Protein AF-A0A2H3GTV6-F1 (afdb_monomer)

Structure (mmCIF, N/CA/C/O backbone):
data_AF-A0A2H3GTV6-F1
#
_entry.id   AF-A0A2H3GTV6-F1
#
loop_
_atom_site.group_PDB
_atom_site.id
_atom_site.type_symbol
_atom_site.label_atom_id
_atom_site.label_alt_id
_atom_site.label_comp_id
_atom_site.label_asym_id
_atom_site.label_entity_id
_atom_site.label_seq_id
_atom_site.pdbx_PDB_ins_code
_atom_site.Cartn_x
_atom_site.Cartn_y
_atom_site.Cartn_z
_atom_site.occupancy
_atom_site.B_iso_or_equiv
_atom_site.auth_seq_id
_atom_site.auth_comp_id
_atom_site.auth_asym_id
_atom_site.auth_atom_id
_atom_site.pdbx_PDB_model_num
ATOM 1 N N . MET A 1 1 ? 21.806 -10.262 -35.996 1.00 86.62 1 MET A N 1
ATOM 2 C CA . MET A 1 1 ? 20.395 -9.994 -36.363 1.00 86.62 1 MET A CA 1
ATOM 3 C C . MET A 1 1 ? 20.309 -9.605 -37.835 1.00 86.62 1 MET A C 1
ATOM 5 O O . MET A 1 1 ? 21.336 -9.190 -38.369 1.00 86.62 1 MET A O 1
ATOM 9 N N . PRO A 1 2 ? 19.145 -9.749 -38.495 1.00 90.38 2 PRO A N 1
ATOM 10 C CA . PRO A 1 2 ? 18.955 -9.300 -39.875 1.00 90.38 2 PRO A CA 1
ATOM 11 C C . PRO A 1 2 ? 19.225 -7.800 -40.021 1.00 90.38 2 PRO A C 1
ATOM 13 O O . PRO A 1 2 ? 18.883 -7.024 -39.126 1.00 90.38 2 PRO A O 1
ATOM 16 N N . THR A 1 3 ? 19.822 -7.390 -41.141 1.00 88.25 3 THR A N 1
ATOM 17 C CA . THR A 1 3 ? 20.133 -5.974 -41.405 1.00 88.25 3 THR A CA 1
ATOM 18 C C . THR A 1 3 ? 18.882 -5.099 -41.446 1.00 88.25 3 THR A C 1
ATOM 20 O O . THR A 1 3 ? 18.923 -3.973 -40.965 1.00 88.25 3 THR A O 1
ATOM 23 N N . GLU A 1 4 ? 17.753 -5.625 -41.926 1.00 88.81 4 GLU A N 1
ATOM 24 C CA . GLU A 1 4 ? 16.467 -4.913 -41.931 1.00 88.81 4 GLU A CA 1
ATOM 25 C C . GLU A 1 4 ? 16.053 -4.471 -40.523 1.00 88.81 4 GLU A C 1
ATOM 27 O O . GLU A 1 4 ? 15.761 -3.297 -40.306 1.00 88.81 4 GLU A O 1
ATOM 32 N N . LEU A 1 5 ? 16.143 -5.379 -39.543 1.00 88.94 5 LEU A N 1
ATOM 33 C CA . LEU A 1 5 ? 15.831 -5.076 -38.146 1.00 88.94 5 LEU A CA 1
ATOM 34 C C . LEU A 1 5 ? 16.798 -4.039 -37.560 1.00 88.94 5 LEU A C 1
ATOM 36 O O . LEU A 1 5 ? 16.381 -3.171 -36.800 1.00 88.94 5 LEU A O 1
ATOM 40 N N . PHE A 1 6 ? 18.086 -4.108 -37.908 1.00 89.81 6 PHE A N 1
ATOM 41 C CA . PHE A 1 6 ? 19.056 -3.096 -37.484 1.00 89.81 6 PHE A CA 1
ATOM 42 C C . PHE A 1 6 ? 18.705 -1.715 -38.051 1.00 89.81 6 PHE A C 1
ATOM 44 O O . PHE A 1 6 ? 18.672 -0.736 -37.309 1.00 89.81 6 PHE A O 1
ATOM 51 N N . GLN A 1 7 ? 18.367 -1.639 -39.338 1.00 89.44 7 GLN A N 1
ATOM 52 C CA . GLN A 1 7 ? 17.924 -0.394 -39.963 1.00 89.44 7 GLN A CA 1
ATOM 53 C C . GLN A 1 7 ? 16.624 0.122 -39.339 1.00 89.44 7 GLN A C 1
ATOM 55 O O . GLN A 1 7 ? 16.490 1.320 -39.135 1.00 89.44 7 GLN A O 1
ATOM 60 N N . ASP A 1 8 ? 15.676 -0.744 -38.978 1.00 89.00 8 ASP A N 1
ATOM 61 C CA . ASP A 1 8 ? 14.451 -0.314 -38.291 1.00 89.00 8 ASP A CA 1
ATOM 62 C C . ASP A 1 8 ? 14.754 0.319 -36.924 1.00 89.00 8 ASP A C 1
ATOM 64 O O . ASP A 1 8 ? 14.176 1.351 -36.559 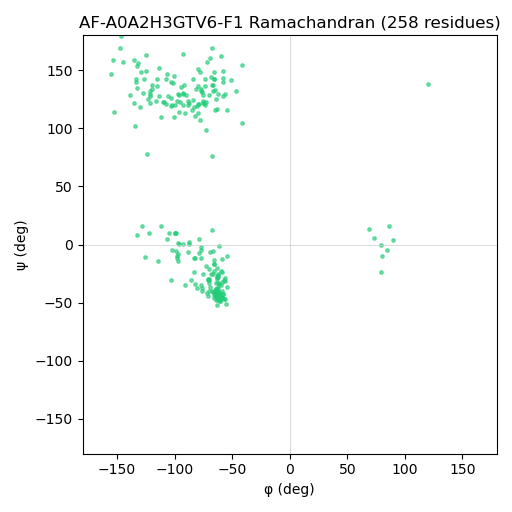1.00 89.00 8 ASP A O 1
ATOM 68 N N . LEU A 1 9 ? 15.695 -0.273 -36.183 1.00 89.12 9 LEU A N 1
ATOM 69 C CA . LEU A 1 9 ? 16.108 0.188 -34.858 1.00 89.12 9 LEU A CA 1
ATOM 70 C C . LEU A 1 9 ? 16.907 1.494 -34.894 1.00 89.12 9 LEU A C 1
ATOM 72 O O . LEU A 1 9 ? 16.795 2.272 -33.951 1.00 89.12 9 LEU A O 1
ATOM 76 N N . PHE A 1 10 ? 17.674 1.769 -35.948 1.00 90.38 10 PHE A N 1
ATOM 77 C CA . PHE A 1 10 ? 18.572 2.933 -35.994 1.00 90.38 10 PHE A CA 1
ATOM 78 C C . PHE A 1 10 ? 18.313 3.900 -37.155 1.00 90.38 10 PHE A C 1
ATOM 80 O O . PHE A 1 10 ? 19.108 4.803 -37.371 1.00 90.38 10 PHE A O 1
ATOM 87 N N . ALA A 1 11 ? 17.222 3.752 -37.905 1.00 90.06 11 ALA A N 1
ATOM 88 C CA . ALA A 1 11 ? 16.807 4.761 -38.878 1.00 90.06 11 ALA A CA 1
ATOM 89 C C . ALA A 1 11 ? 16.314 6.049 -38.200 1.00 90.06 11 ALA A C 1
ATOM 91 O O . ALA A 1 11 ? 15.916 6.048 -37.028 1.00 90.06 11 ALA A O 1
ATOM 92 N N . ASP A 1 12 ? 16.306 7.128 -38.978 1.00 88.50 12 ASP A N 1
ATOM 93 C CA . ASP A 1 12 ? 15.652 8.385 -38.640 1.00 88.50 12 ASP A CA 1
ATOM 94 C C . ASP A 1 12 ? 14.141 8.264 -38.916 1.00 88.50 12 ASP A C 1
ATOM 96 O O . ASP A 1 12 ? 13.726 7.717 -39.940 1.00 88.50 12 ASP A O 1
ATOM 100 N N . TYR A 1 13 ? 13.326 8.760 -37.985 1.00 87.56 13 TYR A N 1
ATOM 101 C CA . TYR A 1 13 ? 11.859 8.791 -38.064 1.00 87.56 13 TYR A CA 1
ATOM 102 C C . TYR A 1 13 ? 11.286 10.191 -37.791 1.00 87.56 13 TYR A C 1
ATOM 104 O O . TYR A 1 13 ? 10.094 10.331 -37.525 1.00 87.56 13 TYR A O 1
ATOM 112 N N . THR A 1 14 ? 12.106 11.244 -37.839 1.00 84.56 14 THR A N 1
ATOM 113 C CA . THR A 1 14 ? 11.677 12.638 -37.605 1.00 84.56 14 THR A CA 1
ATOM 114 C C . THR A 1 14 ? 10.560 13.096 -38.546 1.00 84.56 14 THR A C 1
ATOM 116 O O . THR A 1 14 ? 9.715 13.890 -38.145 1.00 84.56 14 THR A O 1
ATOM 119 N N . SER A 1 15 ? 10.507 12.560 -39.767 1.00 81.88 15 SER A N 1
ATOM 120 C CA . SER A 1 15 ? 9.454 12.824 -40.756 1.00 81.88 15 SER A CA 1
ATOM 121 C C . SER A 1 15 ? 8.229 11.904 -40.636 1.00 81.88 15 SER A C 1
ATOM 123 O O . SER A 1 15 ? 7.330 11.979 -41.469 1.00 81.88 15 SER A O 1
ATOM 125 N N . GLY A 1 16 ? 8.189 11.004 -39.647 1.00 79.81 16 GLY A N 1
ATOM 126 C CA . GLY A 1 16 ? 7.143 9.983 -39.497 1.00 79.81 16 GLY A CA 1
ATOM 127 C C . GLY A 1 16 ? 7.322 8.747 -40.389 1.00 79.81 16 GLY A C 1
ATOM 128 O O . GLY A 1 16 ? 6.659 7.734 -40.169 1.00 79.81 16 GLY A O 1
ATOM 129 N N . HIS A 1 17 ? 8.253 8.781 -41.345 1.00 84.56 17 HIS A N 1
ATOM 130 C CA . HIS A 1 17 ? 8.613 7.647 -42.198 1.00 84.56 17 HIS A CA 1
ATOM 131 C C . HIS A 1 17 ? 10.043 7.183 -41.921 1.00 84.56 17 HIS A C 1
ATOM 133 O O . HIS A 1 17 ? 10.896 7.977 -41.531 1.00 84.56 17 HIS A O 1
ATOM 139 N N . LYS A 1 18 ? 10.310 5.890 -42.148 1.00 87.25 18 LYS A N 1
ATOM 140 C CA . LYS A 1 18 ? 11.654 5.315 -42.030 1.00 87.25 18 LYS A CA 1
ATOM 141 C C . LYS A 1 18 ? 12.577 5.957 -43.070 1.00 87.25 18 LYS A C 1
ATOM 143 O O . LYS A 1 18 ? 12.377 5.757 -44.267 1.00 87.25 18 LYS A O 1
ATOM 148 N N . ASN A 1 19 ? 13.608 6.662 -42.616 1.00 87.56 19 ASN A N 1
ATOM 149 C CA . ASN A 1 19 ? 14.667 7.204 -43.462 1.00 87.56 19 ASN A CA 1
ATOM 150 C C . ASN A 1 19 ? 16.034 6.664 -43.016 1.00 87.56 19 ASN A C 1
ATOM 152 O O . ASN A 1 19 ? 16.439 6.834 -41.866 1.00 87.56 19 ASN A O 1
ATOM 156 N N . TRP A 1 20 ? 16.749 5.994 -43.921 1.00 87.25 20 TRP A N 1
ATOM 157 C CA . TRP A 1 20 ? 18.056 5.400 -43.642 1.00 87.25 20 TRP A CA 1
ATOM 158 C C . TRP A 1 20 ? 19.159 6.129 -44.411 1.00 87.25 20 TRP A C 1
ATOM 160 O O . TRP A 1 20 ? 19.277 5.982 -45.625 1.00 87.25 20 TRP A O 1
ATOM 170 N N . SER A 1 21 ? 19.998 6.879 -43.695 1.00 80.56 21 SER A N 1
ATOM 171 C CA . SER A 1 21 ? 21.109 7.663 -44.255 1.00 80.56 21 SER A CA 1
ATOM 172 C C . SER A 1 21 ? 22.425 6.887 -44.401 1.00 80.56 21 SER A C 1
ATOM 174 O O . SER A 1 21 ? 23.425 7.462 -44.820 1.00 80.56 21 SER A O 1
ATOM 176 N N . GLY A 1 22 ? 22.467 5.602 -44.026 1.00 82.38 22 GLY A N 1
ATOM 177 C CA . GLY A 1 22 ? 23.711 4.816 -43.956 1.00 82.38 22 GLY A CA 1
ATOM 178 C C . GLY A 1 22 ? 24.490 4.975 -42.643 1.00 82.38 22 GLY A C 1
ATOM 179 O O . GLY A 1 22 ? 25.465 4.253 -42.415 1.00 82.38 22 GLY A O 1
ATOM 180 N N . THR A 1 23 ? 24.034 5.860 -41.758 1.00 85.94 23 THR A N 1
ATOM 181 C CA . THR A 1 23 ? 24.572 6.074 -40.412 1.00 85.94 23 THR A CA 1
ATOM 182 C C . THR A 1 23 ? 23.490 5.792 -39.362 1.00 85.94 23 THR A C 1
ATOM 184 O O . THR A 1 23 ? 22.357 6.247 -39.530 1.00 85.94 23 THR A O 1
ATOM 187 N N . PRO A 1 24 ? 23.794 5.039 -38.288 1.00 89.50 24 PRO A N 1
ATOM 188 C CA . PRO A 1 24 ? 22.845 4.792 -37.202 1.00 89.50 24 PRO A CA 1
ATOM 189 C C . PRO A 1 24 ? 22.465 6.080 -36.451 1.00 89.50 24 PRO A C 1
ATOM 191 O O . PRO A 1 24 ? 23.329 6.774 -35.919 1.00 89.50 24 PRO A O 1
ATOM 194 N N . ASP A 1 25 ? 21.170 6.376 -36.350 1.00 89.31 25 ASP A N 1
ATOM 195 C CA . ASP A 1 25 ? 20.636 7.475 -35.543 1.00 89.31 25 ASP A CA 1
ATOM 196 C C . ASP A 1 25 ? 20.356 7.021 -34.101 1.00 89.31 25 ASP A C 1
ATOM 198 O O . ASP A 1 25 ? 19.540 6.129 -33.842 1.00 89.31 25 ASP A O 1
ATOM 202 N N . LEU A 1 26 ? 21.025 7.672 -33.146 1.00 89.75 26 LEU A N 1
ATOM 203 C CA . LEU A 1 26 ? 20.922 7.384 -31.714 1.00 89.75 26 LEU A CA 1
ATOM 204 C C . LEU A 1 26 ? 19.986 8.332 -30.953 1.00 89.75 26 LEU A C 1
ATOM 206 O O . LEU A 1 26 ? 19.720 8.097 -29.772 1.00 89.75 26 LEU A O 1
ATOM 210 N N . ARG A 1 27 ? 19.450 9.382 -31.592 1.00 88.69 27 ARG A N 1
ATOM 211 C CA . ARG A 1 27 ? 18.666 10.434 -30.912 1.00 88.69 27 ARG A CA 1
ATOM 212 C C . ARG A 1 27 ? 17.463 9.893 -30.138 1.00 88.69 27 ARG A C 1
ATOM 214 O O . ARG A 1 27 ? 17.121 10.438 -29.098 1.00 88.69 27 ARG A O 1
ATOM 221 N N . ARG A 1 28 ? 16.851 8.799 -30.601 1.00 87.44 28 ARG A N 1
ATOM 222 C CA . ARG A 1 28 ? 15.697 8.155 -29.941 1.00 87.44 28 ARG A CA 1
ATOM 223 C C . ARG A 1 28 ? 16.043 7.461 -28.620 1.00 87.44 28 ARG A C 1
ATOM 225 O O . ARG A 1 28 ? 15.156 7.251 -27.801 1.00 87.44 28 ARG A O 1
ATOM 232 N N . TYR A 1 29 ? 17.312 7.120 -28.408 1.00 89.56 29 TYR A N 1
ATOM 233 C CA . TYR A 1 29 ? 17.779 6.385 -27.232 1.00 89.56 29 TYR A CA 1
ATOM 234 C C . TYR A 1 29 ? 18.365 7.293 -26.141 1.00 89.56 29 TYR A C 1
ATOM 236 O O . TYR A 1 29 ? 18.599 6.828 -25.027 1.00 89.56 29 TYR A O 1
ATOM 244 N N . SER A 1 30 ? 18.576 8.583 -26.427 1.00 86.50 30 SER A N 1
ATOM 245 C CA . SER A 1 30 ? 19.263 9.527 -25.529 1.00 86.50 30 SER A CA 1
ATOM 246 C C . SER A 1 30 ? 18.592 9.679 -24.161 1.00 86.50 30 SER A C 1
ATOM 248 O O . SER A 1 30 ? 19.278 9.857 -23.159 1.00 86.50 30 SER A O 1
ATOM 250 N N . TYR A 1 31 ? 17.265 9.554 -24.102 1.00 85.94 31 TYR A N 1
ATOM 251 C CA . TYR A 1 31 ? 16.477 9.686 -22.871 1.00 85.94 31 TYR A CA 1
ATOM 252 C C . TYR A 1 31 ? 16.078 8.345 -22.246 1.00 85.94 31 TYR A C 1
ATOM 254 O O . TYR A 1 31 ? 15.253 8.297 -21.335 1.00 85.94 31 TYR A O 1
ATOM 262 N N . MET A 1 32 ? 16.634 7.238 -22.738 1.00 89.50 32 MET A N 1
ATOM 263 C CA . MET A 1 32 ? 16.230 5.895 -22.320 1.00 89.50 32 MET A CA 1
ATOM 264 C C . MET A 1 32 ? 17.115 5.292 -21.240 1.00 89.50 32 MET A C 1
ATOM 266 O O . MET A 1 32 ? 16.721 4.310 -20.620 1.00 89.50 32 MET A O 1
ATOM 270 N N . ALA A 1 33 ? 18.281 5.879 -20.994 1.00 89.00 33 ALA A N 1
ATOM 271 C CA . ALA A 1 33 ? 19.145 5.524 -19.885 1.00 89.00 33 ALA A CA 1
ATOM 272 C C . ALA A 1 33 ? 19.372 6.764 -19.020 1.00 89.00 33 ALA A C 1
ATOM 274 O O . ALA A 1 33 ? 19.748 7.818 -19.527 1.00 89.00 33 ALA A O 1
ATOM 275 N N . HIS A 1 34 ? 19.137 6.653 -17.718 1.00 89.62 34 HIS A N 1
ATOM 276 C CA . HIS A 1 34 ? 19.447 7.717 -16.769 1.00 89.62 34 HIS A CA 1
ATOM 277 C C . HIS A 1 34 ? 19.914 7.133 -15.440 1.00 89.62 34 HIS A C 1
ATOM 279 O O . HIS A 1 34 ? 19.601 5.994 -15.093 1.00 89.62 34 HIS A O 1
ATOM 285 N N . VAL A 1 35 ? 20.663 7.928 -14.682 1.00 88.38 35 VAL A N 1
ATOM 286 C CA . VAL A 1 35 ? 21.038 7.588 -13.311 1.00 88.38 35 VAL A CA 1
ATOM 287 C C . VAL A 1 35 ? 20.043 8.251 -12.377 1.00 88.38 35 VAL A C 1
ATOM 289 O O . VAL A 1 35 ? 19.853 9.466 -12.411 1.00 88.38 35 VAL A O 1
ATOM 292 N N . ARG A 1 36 ? 19.386 7.443 -11.551 1.00 82.88 36 ARG A N 1
ATOM 293 C CA . ARG A 1 36 ? 18.508 7.922 -10.494 1.00 82.88 36 ARG A CA 1
ATOM 294 C C . ARG A 1 36 ? 19.255 7.889 -9.177 1.00 82.88 36 ARG A C 1
ATOM 296 O O . ARG A 1 36 ? 19.645 6.827 -8.694 1.00 82.88 36 ARG A O 1
ATOM 303 N N . GLU A 1 37 ? 19.388 9.055 -8.573 1.00 80.69 37 GLU A N 1
ATOM 304 C CA . GLU A 1 37 ? 19.921 9.175 -7.226 1.00 80.69 37 GLU A CA 1
ATOM 305 C C . GLU A 1 37 ? 18.785 9.023 -6.222 1.00 80.69 37 GLU A C 1
ATOM 307 O O . GLU A 1 37 ? 17.786 9.747 -6.263 1.00 80.69 37 GLU A O 1
ATOM 312 N N . VAL A 1 38 ? 18.916 8.043 -5.333 1.00 72.81 38 VAL A N 1
ATOM 313 C CA . VAL A 1 38 ? 17.945 7.805 -4.271 1.00 72.81 38 VAL A CA 1
ATOM 314 C C . VAL A 1 38 ? 18.642 8.025 -2.938 1.00 72.81 38 VAL A C 1
ATOM 316 O O . VAL A 1 38 ? 19.647 7.388 -2.620 1.00 72.81 38 VAL A O 1
ATOM 319 N N . HIS A 1 39 ? 18.078 8.929 -2.142 1.00 62.19 39 HIS A N 1
ATOM 320 C CA . HIS A 1 39 ? 18.491 9.133 -0.762 1.00 62.19 39 HIS A CA 1
ATOM 321 C C . HIS A 1 39 ? 17.996 7.936 0.059 1.00 62.19 39 HIS A C 1
ATOM 323 O O . HIS A 1 39 ? 16.824 7.849 0.418 1.00 62.19 39 HIS A O 1
ATOM 329 N N . GLY A 1 40 ? 18.888 6.973 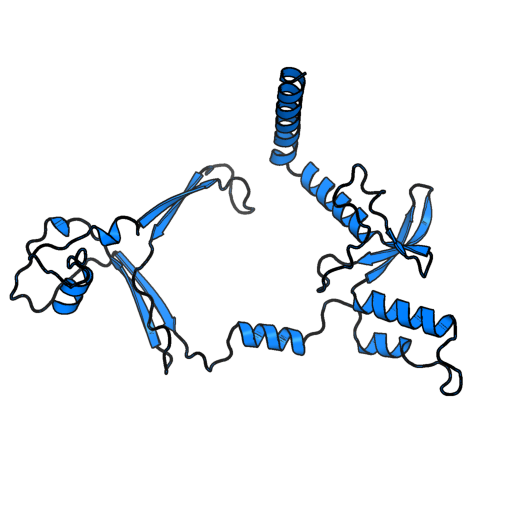0.301 1.00 54.28 40 GLY A N 1
ATOM 330 C CA . GLY A 1 40 ? 18.580 5.699 0.958 1.00 54.28 40 GLY A CA 1
ATOM 331 C C . GLY A 1 40 ? 18.465 5.772 2.482 1.00 54.28 40 GLY A C 1
ATOM 332 O O . GLY A 1 40 ? 18.280 4.742 3.115 1.00 54.28 40 GLY A O 1
ATOM 333 N N . GLY A 1 41 ? 18.556 6.961 3.088 1.00 52.75 41 GLY A N 1
ATOM 334 C CA . GLY A 1 41 ? 18.687 7.141 4.541 1.00 52.75 41 GLY A CA 1
ATOM 335 C C . GLY A 1 41 ? 17.540 6.616 5.421 1.00 52.75 41 GLY A C 1
ATOM 336 O O . GLY A 1 41 ? 17.636 6.737 6.637 1.00 52.75 41 GLY A O 1
ATOM 337 N N . PHE A 1 42 ? 16.477 6.042 4.846 1.00 51.47 42 PHE A N 1
ATOM 338 C CA . PHE A 1 42 ? 15.263 5.637 5.567 1.00 51.47 42 PHE A CA 1
ATOM 339 C C . PHE A 1 42 ? 14.762 4.217 5.246 1.00 51.47 42 PHE A C 1
ATOM 341 O O . PHE A 1 42 ? 13.672 3.851 5.677 1.00 51.47 42 PHE A O 1
ATOM 348 N N . MET A 1 43 ? 15.520 3.400 4.502 1.00 52.09 43 MET A N 1
ATOM 349 C CA . MET A 1 43 ? 15.148 1.995 4.271 1.00 52.09 43 MET A CA 1
ATOM 350 C C . MET A 1 43 ? 15.791 1.086 5.325 1.00 52.09 43 MET A C 1
ATOM 352 O O . MET A 1 43 ? 16.970 1.235 5.649 1.00 52.09 43 MET A O 1
ATOM 356 N N . ALA A 1 44 ? 15.019 0.122 5.838 1.00 51.19 44 ALA A N 1
ATOM 357 C CA . ALA A 1 44 ? 15.393 -0.758 6.954 1.00 51.19 44 ALA A CA 1
ATOM 358 C C . ALA A 1 44 ? 16.666 -1.606 6.723 1.00 51.19 44 ALA A C 1
ATOM 360 O O . ALA A 1 44 ? 17.191 -2.186 7.668 1.00 51.19 44 ALA A O 1
ATOM 361 N N . SER A 1 45 ? 17.172 -1.678 5.487 1.00 51.41 45 SER A N 1
ATOM 362 C CA . SER A 1 45 ? 18.353 -2.458 5.096 1.00 51.41 45 SER A CA 1
ATOM 363 C C . SER A 1 45 ? 19.611 -1.623 4.816 1.00 51.41 45 SER A C 1
ATOM 365 O O . SER A 1 45 ? 20.607 -2.174 4.351 1.00 51.41 45 SER A O 1
ATOM 367 N N . THR A 1 46 ? 19.584 -0.306 5.025 1.00 50.59 46 THR A N 1
ATOM 368 C CA . THR A 1 46 ? 20.685 0.589 4.623 1.00 50.59 46 THR A CA 1
ATOM 369 C C . THR A 1 46 ? 21.565 0.945 5.818 1.00 50.59 46 THR A C 1
ATOM 371 O O . THR A 1 46 ? 21.152 1.685 6.708 1.00 50.59 46 THR A O 1
ATOM 374 N N . THR A 1 47 ? 22.794 0.427 5.843 1.00 52.38 47 THR A N 1
ATOM 375 C CA . THR A 1 47 ? 23.848 0.886 6.756 1.00 52.38 47 THR A CA 1
ATOM 376 C C . THR A 1 47 ? 24.237 2.332 6.426 1.00 52.38 47 THR A C 1
ATOM 378 O O . THR A 1 47 ? 24.279 2.728 5.261 1.00 52.38 47 THR A O 1
ATOM 381 N N . GLN A 1 48 ? 24.524 3.130 7.461 1.00 53.59 48 GLN A N 1
ATOM 382 C CA . GLN A 1 48 ? 24.790 4.581 7.402 1.00 53.59 48 GLN A CA 1
ATOM 383 C C . GLN A 1 48 ? 25.909 5.026 6.434 1.00 53.59 48 GLN A C 1
ATOM 385 O O . GLN A 1 48 ? 26.040 6.220 6.179 1.00 53.59 48 GLN A O 1
ATOM 390 N N . GLU A 1 49 ? 26.699 4.108 5.874 1.00 53.59 49 GLU A N 1
ATOM 391 C CA . GLU A 1 49 ? 27.887 4.422 5.069 1.00 53.59 49 GLU A CA 1
ATOM 392 C C . GLU A 1 49 ? 27.612 4.740 3.588 1.00 53.59 49 GLU A C 1
ATOM 394 O O . GLU A 1 49 ? 28.493 5.263 2.910 1.00 53.59 49 GLU A O 1
ATOM 399 N N . LYS A 1 50 ? 26.405 4.495 3.055 1.00 50.41 50 LYS A N 1
ATOM 400 C CA . LYS A 1 50 ? 26.047 4.870 1.669 1.00 50.41 50 LYS A CA 1
ATOM 401 C C . LYS A 1 50 ? 24.803 5.751 1.634 1.00 50.41 50 LYS A C 1
ATOM 403 O O . LYS A 1 50 ? 23.708 5.302 1.310 1.00 50.41 50 LYS A O 1
ATOM 408 N N . ALA A 1 51 ? 24.989 7.029 1.960 1.00 53.44 51 ALA A N 1
ATOM 409 C CA . ALA A 1 51 ? 23.914 8.025 2.003 1.00 53.44 51 ALA A CA 1
ATOM 410 C C . ALA A 1 51 ? 23.241 8.291 0.637 1.00 53.44 51 ALA A C 1
ATOM 412 O O . ALA A 1 51 ? 22.099 8.750 0.595 1.00 53.44 51 ALA A O 1
ATOM 413 N N . GLN A 1 52 ? 23.906 7.962 -0.474 1.00 59.03 52 GLN A N 1
ATOM 414 C CA . GLN A 1 52 ? 23.399 8.190 -1.826 1.00 59.03 52 GLN A CA 1
ATOM 415 C C . GLN A 1 52 ? 23.622 6.930 -2.659 1.00 59.03 52 GLN A C 1
ATOM 417 O O . GLN A 1 52 ? 24.739 6.624 -3.073 1.00 59.03 52 GLN A O 1
ATOM 422 N N . ILE A 1 53 ? 22.556 6.153 -2.855 1.00 69.12 53 ILE A N 1
ATOM 423 C CA . ILE A 1 53 ? 22.600 4.985 -3.732 1.00 69.12 53 ILE A CA 1
ATOM 424 C C . ILE A 1 53 ? 22.156 5.456 -5.113 1.00 69.12 53 ILE A C 1
ATOM 426 O O . ILE A 1 53 ? 21.047 5.969 -5.285 1.00 69.12 53 ILE A O 1
ATOM 430 N N . GLN A 1 54 ? 23.044 5.305 -6.089 1.00 80.06 54 GLN A N 1
ATOM 431 C CA . GLN A 1 54 ? 22.759 5.585 -7.488 1.00 80.06 54 GLN A CA 1
ATOM 432 C C . GLN A 1 54 ? 22.282 4.303 -8.172 1.00 80.06 54 GLN A C 1
ATOM 434 O O . GLN A 1 54 ? 22.928 3.259 -8.074 1.00 80.06 54 GLN A O 1
ATOM 439 N N . TYR A 1 55 ? 21.157 4.388 -8.874 1.00 83.06 55 TYR A N 1
ATOM 440 C CA . TYR A 1 55 ? 20.615 3.302 -9.682 1.00 83.06 55 TYR A CA 1
ATOM 441 C C . TYR A 1 55 ? 20.663 3.694 -11.155 1.00 83.06 55 TYR A C 1
ATOM 443 O O . TYR A 1 55 ? 20.146 4.743 -11.536 1.00 83.06 55 TYR A O 1
ATOM 451 N N . GLY A 1 56 ? 21.245 2.841 -11.996 1.00 85.88 56 GLY A N 1
ATOM 452 C CA . GLY A 1 56 ? 21.086 2.953 -13.443 1.00 85.88 56 GLY A CA 1
ATOM 453 C C . GLY A 1 56 ? 19.697 2.465 -13.845 1.00 85.88 56 GLY A C 1
ATOM 454 O O . GLY A 1 56 ? 19.338 1.323 -13.563 1.00 85.88 56 GLY A O 1
ATOM 455 N N . VAL A 1 57 ? 18.913 3.320 -14.491 1.00 88.62 57 VAL A N 1
ATOM 456 C CA . VAL A 1 57 ? 17.594 2.981 -15.029 1.00 88.62 57 VAL A CA 1
ATOM 457 C C . VAL A 1 57 ? 17.690 2.979 -16.544 1.00 88.62 57 VAL A C 1
ATOM 459 O O . VAL A 1 57 ? 18.058 3.987 -17.144 1.00 88.62 57 VAL A O 1
ATOM 462 N N . VAL A 1 58 ? 17.341 1.848 -17.156 1.00 89.62 58 VAL A N 1
ATOM 463 C CA . VAL A 1 58 ? 17.279 1.689 -18.611 1.00 89.62 58 VAL A CA 1
ATOM 464 C C . VAL A 1 58 ? 15.863 1.290 -18.998 1.00 89.62 58 VAL A C 1
ATOM 466 O O . VAL A 1 58 ? 15.292 0.356 -18.436 1.00 89.62 58 VAL A O 1
ATOM 469 N N . VAL A 1 59 ? 15.297 2.003 -19.961 1.00 89.81 59 VAL A N 1
ATOM 470 C CA . VAL A 1 59 ? 13.970 1.765 -20.525 1.00 89.81 59 VAL A CA 1
ATOM 471 C C . VAL A 1 59 ? 14.145 1.188 -21.926 1.00 89.81 59 VAL A C 1
ATOM 473 O O . VAL A 1 59 ? 15.048 1.579 -22.658 1.00 89.81 59 VAL A O 1
ATOM 476 N N . SER A 1 60 ? 13.283 0.249 -22.311 1.00 86.38 60 SER A N 1
ATOM 477 C CA . SER A 1 60 ? 13.234 -0.311 -23.666 1.00 86.38 60 SER A CA 1
ATOM 478 C C . SER A 1 60 ? 12.058 0.290 -24.439 1.00 86.38 60 SER A C 1
ATOM 480 O O . SER A 1 60 ? 10.971 0.419 -23.882 1.00 86.38 60 SER A O 1
ATOM 482 N N . LEU A 1 61 ? 12.242 0.608 -25.729 1.00 81.12 61 LEU A N 1
ATOM 483 C CA . LEU A 1 61 ? 11.139 1.000 -26.632 1.00 81.12 61 LEU A CA 1
ATOM 484 C C . LEU A 1 61 ? 10.269 -0.193 -27.013 1.00 81.12 61 LEU A C 1
ATOM 486 O O . LEU A 1 61 ? 9.169 -0.034 -27.532 1.00 81.12 61 LEU A O 1
ATOM 490 N N . ARG A 1 62 ? 10.802 -1.399 -26.820 1.00 79.12 62 ARG A N 1
ATOM 491 C CA . ARG A 1 62 ? 10.141 -2.641 -27.174 1.00 79.12 62 ARG A CA 1
ATOM 492 C C . ARG A 1 62 ? 9.724 -3.365 -25.916 1.00 79.12 62 ARG A C 1
ATOM 494 O O . ARG A 1 62 ? 10.556 -3.711 -25.076 1.00 79.12 62 ARG A O 1
ATOM 501 N N . THR A 1 63 ? 8.436 -3.631 -25.839 1.00 75.88 63 THR A N 1
ATOM 502 C CA . THR A 1 63 ? 7.883 -4.659 -24.971 1.00 75.88 63 THR A CA 1
ATOM 503 C C . THR A 1 63 ? 7.774 -5.956 -25.765 1.00 75.88 63 THR A C 1
ATOM 505 O O . THR A 1 63 ? 7.847 -5.956 -26.998 1.00 75.88 63 THR A O 1
ATOM 508 N N . ALA A 1 64 ? 7.602 -7.082 -25.076 1.00 75.00 64 ALA A N 1
ATOM 509 C CA . ALA A 1 64 ? 7.134 -8.277 -25.768 1.00 75.00 64 ALA A CA 1
ATOM 510 C C . ALA A 1 64 ? 5.764 -8.015 -26.419 1.00 75.00 64 ALA A C 1
ATOM 512 O O . ALA A 1 64 ? 5.084 -7.050 -26.041 1.00 75.00 64 ALA A O 1
ATOM 513 N N . PRO A 1 65 ? 5.354 -8.864 -27.379 1.00 78.50 65 PRO A N 1
ATOM 514 C CA . PRO A 1 65 ? 3.996 -8.850 -27.895 1.00 78.50 65 PRO A CA 1
ATOM 515 C C . PRO A 1 65 ? 2.985 -8.800 -26.739 1.00 78.50 65 PRO A C 1
ATOM 517 O O . PRO A 1 65 ? 3.140 -9.558 -25.778 1.00 78.50 65 PRO A O 1
ATOM 520 N N . PRO A 1 66 ? 1.983 -7.905 -26.798 1.00 70.19 66 PRO A N 1
ATOM 521 C CA . PRO A 1 66 ? 1.047 -7.698 -25.694 1.00 70.19 66 PRO A CA 1
ATOM 522 C C . PRO A 1 66 ? 0.168 -8.925 -25.426 1.00 70.19 66 PRO A C 1
ATOM 524 O O . PRO A 1 66 ? -0.336 -9.085 -24.319 1.00 70.19 66 PRO A O 1
ATOM 527 N N . VAL A 1 67 ? 0.001 -9.797 -26.423 1.00 76.50 67 VAL A N 1
ATOM 528 C CA . VAL A 1 67 ? -0.741 -11.053 -26.321 1.00 76.50 67 VAL A CA 1
ATOM 529 C C . VAL A 1 67 ? 0.106 -12.164 -26.933 1.00 76.50 67 VAL A C 1
ATOM 531 O O . VAL A 1 67 ? 0.691 -11.989 -28.004 1.00 76.50 67 VAL A O 1
ATOM 534 N N . VAL A 1 68 ? 0.184 -13.297 -26.236 1.00 82.12 68 VAL A N 1
ATOM 535 C CA . VAL A 1 68 ? 0.817 -14.527 -26.721 1.00 82.12 68 VAL A CA 1
ATOM 536 C C . VAL A 1 68 ? -0.167 -15.684 -26.579 1.00 82.12 68 VAL A C 1
ATOM 538 O O . VAL A 1 68 ? -0.724 -15.888 -25.504 1.00 82.12 68 VAL A O 1
ATOM 541 N N . ASP A 1 69 ? -0.357 -16.459 -27.646 1.00 84.31 69 ASP A N 1
ATOM 542 C CA . ASP A 1 69 ? -1.289 -17.603 -27.644 1.00 84.31 69 ASP A CA 1
ATOM 543 C C . ASP A 1 69 ? -0.721 -18.813 -26.890 1.00 84.31 69 ASP A C 1
ATOM 545 O O . ASP A 1 69 ? -1.441 -19.656 -26.364 1.00 84.31 69 ASP A O 1
ATOM 549 N N . ARG A 1 70 ? 0.610 -18.905 -26.822 1.00 85.81 70 ARG A N 1
ATOM 550 C CA . ARG A 1 70 ? 1.339 -19.972 -26.131 1.00 85.81 70 ARG A CA 1
ATOM 551 C C . ARG A 1 70 ? 2.441 -19.401 -25.261 1.00 85.81 70 ARG A C 1
ATOM 553 O O . ARG A 1 70 ? 3.001 -18.344 -25.557 1.00 85.81 70 ARG A O 1
ATOM 560 N N . GLU A 1 71 ? 2.786 -20.144 -24.212 1.00 86.06 71 GLU A N 1
ATOM 561 C CA . GLU A 1 71 ? 3.909 -19.802 -23.344 1.00 86.06 71 GLU A CA 1
ATOM 562 C C . GLU A 1 71 ? 5.174 -19.627 -24.186 1.00 86.06 71 GLU A C 1
ATOM 564 O O . GLU A 1 71 ? 5.643 -20.557 -24.844 1.00 86.06 71 GLU A O 1
ATOM 569 N N . THR A 1 72 ? 5.702 -18.407 -24.191 1.00 88.75 72 THR A N 1
ATOM 570 C CA . THR A 1 72 ? 6.814 -18.030 -25.059 1.00 88.75 72 THR A CA 1
ATOM 571 C C . THR A 1 72 ? 7.957 -17.514 -24.203 1.00 88.75 72 THR A C 1
ATOM 573 O O . THR A 1 72 ? 7.796 -16.596 -23.393 1.00 88.75 72 THR A O 1
ATOM 576 N N . ARG A 1 73 ? 9.135 -18.122 -24.372 1.00 89.75 73 ARG A N 1
ATOM 577 C CA . ARG A 1 73 ? 10.366 -17.643 -23.744 1.00 89.75 73 ARG A CA 1
ATOM 578 C C . ARG A 1 73 ? 10.810 -16.369 -24.454 1.00 89.75 73 ARG A C 1
ATOM 580 O O . ARG A 1 73 ? 11.069 -16.389 -25.652 1.00 89.75 73 ARG A O 1
ATOM 587 N N . MET A 1 74 ? 10.943 -15.300 -23.686 1.00 90.00 74 MET A N 1
ATOM 588 C CA . MET A 1 74 ? 11.430 -14.007 -24.139 1.00 90.00 74 MET A CA 1
ATOM 589 C C . MET A 1 74 ? 12.848 -13.782 -23.614 1.00 90.00 74 MET A C 1
ATOM 591 O O . MET A 1 74 ? 13.221 -14.247 -22.530 1.00 90.00 74 MET A O 1
ATOM 595 N N . ILE A 1 75 ? 13.652 -13.083 -24.410 1.00 91.75 75 ILE A N 1
ATOM 596 C CA . ILE A 1 75 ? 15.018 -12.710 -24.051 1.00 91.75 75 ILE A CA 1
ATOM 597 C C . ILE A 1 75 ? 15.170 -11.217 -24.320 1.00 91.75 75 ILE A C 1
ATOM 599 O O . ILE A 1 75 ? 15.019 -10.771 -25.456 1.00 91.75 75 ILE A O 1
ATOM 603 N N . SER A 1 76 ? 15.457 -10.454 -23.270 1.00 91.69 76 SER A N 1
ATOM 604 C CA . SER A 1 76 ? 15.729 -9.020 -23.365 1.00 91.69 76 SER A CA 1
ATOM 605 C C . SER A 1 76 ? 17.228 -8.792 -23.257 1.00 91.69 76 SER A C 1
ATOM 607 O O . SER A 1 76 ? 17.824 -9.120 -22.234 1.00 91.69 76 SER A O 1
ATOM 609 N N . HIS A 1 77 ? 17.831 -8.223 -24.297 1.00 91.62 77 HIS A N 1
ATOM 610 C CA . HIS A 1 77 ? 19.256 -7.904 -24.318 1.00 91.62 77 HIS A CA 1
ATOM 611 C C . HIS A 1 77 ? 19.494 -6.442 -23.931 1.00 91.62 77 HIS A C 1
ATOM 613 O O . HIS A 1 77 ? 18.903 -5.540 -24.524 1.00 91.62 77 HIS A O 1
ATOM 619 N N . LEU A 1 78 ? 20.393 -6.210 -22.974 1.00 92.12 78 LEU A N 1
ATOM 620 C CA . LEU A 1 78 ? 21.017 -4.909 -22.759 1.00 92.12 78 LEU A CA 1
ATOM 621 C C . LEU A 1 78 ? 22.149 -4.761 -23.767 1.00 92.12 78 LEU A C 1
ATOM 623 O O . LEU A 1 78 ? 23.091 -5.552 -23.755 1.00 92.12 78 LEU A O 1
ATOM 627 N N . VAL A 1 79 ? 22.066 -3.752 -24.623 1.00 91.25 79 VAL A N 1
ATOM 628 C CA . VAL A 1 79 ? 23.006 -3.559 -25.726 1.00 91.25 79 VAL A CA 1
ATOM 629 C C . VAL A 1 79 ? 23.795 -2.272 -25.526 1.00 91.25 79 VAL A C 1
ATOM 631 O O . VAL A 1 79 ? 23.216 -1.246 -25.175 1.00 91.25 79 VAL A O 1
ATOM 634 N N . SER A 1 80 ? 25.108 -2.325 -25.767 1.00 91.12 80 SER A N 1
ATOM 635 C CA . SER A 1 80 ? 25.931 -1.115 -25.810 1.00 91.12 80 SER A CA 1
ATOM 636 C C . SER A 1 80 ? 25.690 -0.351 -27.112 1.00 91.12 80 SER A C 1
ATOM 638 O O . SER A 1 80 ? 25.775 -0.928 -28.197 1.00 91.12 80 SER A O 1
ATOM 640 N N . LEU A 1 81 ? 25.403 0.946 -26.991 1.00 90.62 81 LEU A N 1
ATOM 641 C CA . LEU A 1 81 ? 25.266 1.879 -28.117 1.00 90.62 81 LEU A CA 1
ATOM 642 C C . LEU A 1 81 ? 26.557 2.667 -28.387 1.00 90.62 81 LEU A C 1
ATOM 644 O O . LEU A 1 81 ? 26.593 3.521 -29.271 1.00 90.62 81 LEU A O 1
ATOM 648 N N . GLU A 1 82 ? 27.609 2.408 -27.611 1.00 89.44 82 GLU A N 1
ATOM 649 C CA . GLU A 1 82 ? 28.874 3.123 -27.711 1.00 89.44 82 GLU A CA 1
ATOM 650 C C . GLU A 1 82 ? 29.526 2.921 -29.086 1.00 89.44 82 GLU A C 1
ATOM 652 O O . GLU A 1 82 ? 29.679 1.795 -29.562 1.00 89.44 82 GLU A O 1
ATOM 657 N N . GLY A 1 83 ? 29.910 4.029 -29.728 1.00 86.06 83 GLY A N 1
ATOM 658 C CA . GLY A 1 83 ? 30.609 4.026 -31.015 1.00 86.06 83 GLY A CA 1
ATOM 659 C C . GLY A 1 83 ? 29.743 3.661 -32.223 1.00 86.06 83 GLY A C 1
ATOM 660 O O . GLY A 1 83 ? 30.273 3.549 -33.329 1.00 86.06 83 GLY A O 1
ATOM 661 N N . LEU A 1 84 ? 28.429 3.485 -32.044 1.00 88.25 84 LEU A N 1
ATOM 662 C CA . LEU A 1 84 ? 27.520 3.152 -33.141 1.00 88.25 84 LEU A CA 1
ATOM 663 C C . LEU A 1 84 ? 27.309 4.332 -34.105 1.00 88.25 84 LEU A C 1
ATOM 665 O O . LEU A 1 84 ? 27.116 4.124 -35.298 1.00 88.25 84 LEU A O 1
ATOM 669 N N . ASP A 1 85 ? 27.411 5.559 -33.599 1.00 83.38 85 ASP A N 1
ATOM 670 C CA . ASP A 1 85 ? 27.382 6.815 -34.361 1.00 83.38 85 ASP A CA 1
ATOM 671 C C . ASP A 1 85 ? 28.555 6.946 -35.347 1.00 83.38 85 ASP A C 1
ATOM 673 O O . ASP A 1 85 ? 28.430 7.565 -36.402 1.00 83.38 85 ASP A O 1
ATOM 677 N N . LYS A 1 86 ? 29.693 6.328 -35.017 1.00 85.44 86 LYS A N 1
ATOM 678 C CA . LYS A 1 86 ? 30.917 6.326 -35.833 1.00 85.44 86 LYS A CA 1
ATOM 679 C C . LYS A 1 86 ? 30.950 5.190 -36.853 1.00 85.44 86 LYS A C 1
ATOM 681 O O . LYS A 1 86 ? 31.874 5.117 -37.663 1.00 85.44 86 LYS A O 1
ATOM 686 N N . LEU A 1 87 ? 29.979 4.281 -36.804 1.00 83.69 87 LEU A N 1
ATOM 687 C CA . LEU A 1 87 ? 29.961 3.098 -37.646 1.00 83.69 87 LEU A CA 1
ATOM 688 C C . LEU A 1 87 ? 29.462 3.447 -39.053 1.00 83.69 87 LEU A C 1
ATOM 690 O O . LEU A 1 87 ? 28.324 3.876 -39.237 1.00 83.69 87 LEU A O 1
ATOM 694 N N . GLN A 1 88 ? 30.295 3.199 -40.064 1.00 77.31 88 GLN A N 1
ATOM 695 C CA . GLN A 1 88 ? 29.861 3.246 -41.458 1.00 77.31 88 GLN A CA 1
ATOM 696 C C . GLN A 1 88 ? 29.256 1.901 -41.849 1.00 77.31 88 GLN A C 1
ATOM 698 O O . GLN A 1 88 ? 29.929 0.869 -41.836 1.00 77.31 88 GLN A O 1
ATOM 703 N N . THR A 1 89 ? 27.962 1.900 -42.159 1.00 77.38 89 THR A N 1
ATOM 704 C CA . THR A 1 89 ? 27.253 0.660 -42.483 1.00 77.38 89 THR A CA 1
ATOM 705 C C . THR A 1 89 ? 27.491 0.268 -43.939 1.00 77.38 89 THR A C 1
ATOM 707 O O . THR A 1 89 ? 27.405 1.089 -44.849 1.00 77.38 89 THR A O 1
ATOM 710 N N . ASN A 1 90 ? 27.791 -1.010 -44.176 1.00 78.81 90 ASN A N 1
ATOM 711 C CA . ASN A 1 90 ? 27.870 -1.555 -45.527 1.00 78.81 90 ASN A CA 1
ATOM 712 C C . ASN A 1 90 ? 26.457 -1.925 -46.001 1.00 78.81 90 ASN A C 1
ATOM 714 O O . ASN A 1 90 ? 25.825 -2.807 -45.418 1.00 78.81 90 ASN A O 1
ATOM 718 N N . ALA A 1 91 ? 25.984 -1.290 -47.075 1.00 71.19 91 ALA A N 1
ATOM 719 C CA . ALA A 1 91 ? 24.658 -1.532 -47.649 1.00 71.19 91 ALA A CA 1
ATOM 720 C C . ALA A 1 91 ? 24.428 -2.993 -48.091 1.00 71.19 91 ALA A C 1
ATOM 722 O O . ALA A 1 91 ? 23.289 -3.451 -48.110 1.00 71.19 91 ALA A O 1
ATOM 723 N N . ASN A 1 92 ? 25.497 -3.744 -48.382 1.00 77.19 92 ASN A N 1
ATOM 724 C CA . ASN A 1 92 ? 25.428 -5.140 -48.828 1.00 77.19 92 ASN A CA 1
ATOM 725 C C . ASN A 1 92 ? 25.528 -6.164 -47.682 1.00 77.19 92 ASN A C 1
ATOM 727 O O . ASN A 1 92 ? 25.518 -7.374 -47.927 1.00 77.19 92 ASN A O 1
ATOM 731 N N . ALA A 1 93 ? 25.659 -5.721 -46.428 1.00 83.62 93 ALA A N 1
ATOM 732 C CA . ALA A 1 93 ? 25.739 -6.632 -45.292 1.00 83.62 93 ALA A CA 1
ATOM 733 C C . ALA A 1 93 ? 24.383 -7.309 -45.039 1.00 83.62 93 ALA A C 1
ATOM 735 O O . ALA A 1 93 ? 23.361 -6.643 -44.894 1.00 83.62 93 ALA A O 1
ATOM 736 N N . LYS A 1 94 ? 24.373 -8.644 -44.929 1.00 86.94 94 LYS A N 1
ATOM 737 C CA . LYS A 1 94 ? 23.157 -9.431 -44.625 1.00 86.94 94 LYS A CA 1
ATOM 738 C C . LYS A 1 94 ? 22.828 -9.501 -43.131 1.00 86.94 94 LYS A C 1
ATOM 740 O O . LYS A 1 94 ? 21.686 -9.768 -42.755 1.00 86.94 94 LYS A O 1
ATOM 745 N N . LEU A 1 95 ? 23.835 -9.312 -42.282 1.00 88.75 95 LEU A N 1
ATOM 746 C CA . LEU A 1 95 ? 23.725 -9.431 -40.835 1.00 88.75 95 LEU A CA 1
ATOM 747 C C . LEU A 1 95 ? 24.400 -8.240 -40.160 1.00 88.75 95 LEU A C 1
ATOM 749 O O . LEU A 1 95 ? 25.476 -7.815 -40.572 1.00 88.75 95 LEU A O 1
ATOM 753 N N . ALA A 1 96 ? 23.786 -7.775 -39.077 1.00 88.44 96 ALA A N 1
ATOM 754 C CA . ALA A 1 96 ? 24.361 -6.812 -38.150 1.00 88.44 96 ALA A CA 1
ATOM 755 C C . ALA A 1 96 ? 24.555 -7.459 -36.771 1.00 88.44 96 ALA A C 1
ATOM 757 O O . ALA A 1 96 ? 23.724 -8.259 -36.314 1.00 88.44 96 ALA A O 1
ATOM 758 N N . THR A 1 97 ? 25.645 -7.106 -36.097 1.00 88.88 97 THR A N 1
ATOM 759 C CA . THR A 1 97 ? 25.993 -7.580 -34.752 1.00 88.88 97 THR A CA 1
ATOM 760 C C . THR A 1 97 ? 26.087 -6.403 -33.797 1.00 88.88 97 THR A C 1
ATOM 762 O O . THR A 1 97 ? 26.663 -5.376 -34.138 1.00 88.88 97 THR A O 1
ATOM 765 N N . LEU A 1 98 ? 25.541 -6.572 -32.596 1.00 90.19 98 LEU A N 1
ATOM 766 C CA . LEU A 1 98 ? 25.655 -5.610 -31.507 1.00 90.19 98 LEU A CA 1
ATOM 767 C C . LEU A 1 98 ? 26.222 -6.300 -30.270 1.00 90.19 98 LEU A C 1
ATOM 769 O O . LEU A 1 98 ? 25.968 -7.486 -30.047 1.00 90.19 98 LEU A O 1
ATOM 773 N N . ASN A 1 99 ? 26.948 -5.541 -29.454 1.00 92.19 99 ASN A N 1
ATOM 774 C CA . ASN A 1 99 ? 27.502 -6.038 -28.202 1.00 92.19 99 ASN A CA 1
ATOM 775 C C . ASN A 1 99 ? 26.408 -6.086 -27.131 1.00 92.19 99 ASN A C 1
ATOM 777 O O . ASN A 1 99 ? 25.970 -5.055 -26.617 1.00 92.19 99 ASN A O 1
ATOM 781 N N . SER A 1 100 ? 25.970 -7.300 -26.800 1.00 93.94 100 SER A N 1
ATOM 782 C CA . SER A 1 100 ? 25.068 -7.556 -25.679 1.00 93.94 100 SER A CA 1
ATOM 783 C C . SER A 1 100 ? 25.870 -7.568 -24.379 1.00 93.94 100 SER A C 1
ATOM 785 O O . SER A 1 100 ? 26.667 -8.473 -24.156 1.00 93.94 100 SER A O 1
ATOM 787 N N . LEU A 1 101 ? 25.631 -6.594 -23.507 1.00 93.88 101 LEU A N 1
ATOM 788 C CA . LEU A 1 101 ? 26.245 -6.502 -22.181 1.00 93.88 101 LEU A CA 1
ATOM 789 C C . LEU A 1 101 ? 25.614 -7.491 -21.196 1.00 93.88 101 LEU A C 1
ATOM 791 O O . LEU A 1 101 ? 26.297 -8.071 -20.359 1.00 93.88 101 LEU A O 1
ATOM 795 N N . HIS A 1 102 ? 24.298 -7.685 -21.297 1.00 93.38 102 HIS A N 1
ATOM 796 C CA . HIS A 1 102 ? 23.557 -8.607 -20.441 1.00 93.38 102 HIS A CA 1
ATOM 797 C C . HIS A 1 102 ? 22.294 -9.118 -21.138 1.00 93.38 102 HIS A C 1
ATOM 799 O O . HIS A 1 102 ? 21.795 -8.476 -22.062 1.00 93.38 102 HIS A O 1
ATOM 805 N N . ALA A 1 103 ? 21.768 -10.260 -20.695 1.00 93.38 103 ALA A N 1
ATOM 806 C CA . ALA A 1 103 ? 20.526 -10.825 -21.206 1.00 93.38 103 ALA A CA 1
ATOM 807 C C . ALA A 1 103 ? 19.641 -11.319 -20.056 1.00 93.38 103 ALA A C 1
ATOM 809 O O . ALA A 1 103 ? 20.031 -12.200 -19.291 1.00 93.38 103 ALA A O 1
ATOM 810 N N . TRP A 1 104 ? 18.424 -10.784 -19.971 1.00 93.19 104 TRP A N 1
ATOM 811 C CA . TRP A 1 104 ? 17.393 -11.292 -19.070 1.00 93.19 104 TRP A CA 1
ATOM 812 C C . TRP A 1 104 ? 16.521 -12.301 -19.801 1.00 93.19 104 TRP A C 1
ATOM 814 O O . TRP A 1 104 ? 15.994 -12.020 -20.878 1.00 93.19 104 TRP A O 1
ATOM 824 N N . HIS A 1 105 ? 16.323 -13.460 -19.182 1.00 93.50 105 HIS A N 1
ATOM 825 C CA . HIS A 1 105 ? 15.428 -14.494 -19.682 1.00 93.50 105 HIS A CA 1
ATOM 826 C C . HIS A 1 105 ? 14.160 -14.519 -18.844 1.00 93.50 105 HIS A C 1
ATOM 828 O O . HIS A 1 105 ? 14.216 -14.628 -17.622 1.00 93.50 105 HIS A O 1
ATOM 834 N N . TRP A 1 106 ? 13.017 -14.456 -19.509 1.00 89.56 106 TRP A N 1
ATOM 835 C CA . TRP A 1 106 ? 11.719 -14.462 -18.854 1.00 89.56 106 TRP A CA 1
ATOM 836 C C . TRP A 1 106 ? 10.691 -15.158 -19.743 1.00 89.56 106 TRP A C 1
ATOM 838 O O . TRP A 1 106 ? 10.966 -15.511 -20.892 1.00 89.56 106 TRP A O 1
ATOM 848 N N . LYS A 1 107 ? 9.516 -15.444 -19.191 1.00 87.12 107 LYS A N 1
ATOM 849 C CA . LYS A 1 107 ? 8.449 -16.160 -19.890 1.00 87.12 107 LYS A CA 1
ATOM 850 C C . LYS A 1 107 ? 7.207 -15.288 -19.926 1.00 87.12 107 LYS A C 1
ATOM 852 O O . LYS A 1 107 ? 6.817 -14.741 -18.900 1.00 87.12 107 LYS A O 1
ATOM 857 N N . CYS A 1 108 ? 6.605 -15.173 -21.103 1.00 84.06 108 CYS A N 1
ATOM 858 C CA . CYS A 1 108 ? 5.289 -14.577 -21.265 1.00 84.06 108 CYS A CA 1
ATOM 859 C C . CYS A 1 108 ? 4.263 -15.712 -21.327 1.00 84.06 108 CYS A C 1
ATOM 861 O O . CYS A 1 108 ? 4.408 -16.638 -22.131 1.00 84.06 108 CYS A O 1
ATOM 863 N N . THR A 1 109 ? 3.276 -15.679 -20.438 1.00 81.88 109 THR A N 1
ATOM 864 C CA . THR A 1 109 ? 2.196 -16.667 -20.366 1.00 81.88 109 THR A CA 1
ATOM 865 C C . THR A 1 109 ? 0.931 -16.112 -21.018 1.00 81.88 109 THR A C 1
ATOM 867 O O . THR A 1 109 ? 0.674 -14.917 -20.867 1.00 81.88 109 THR A O 1
ATOM 870 N N . PRO A 1 110 ? 0.122 -16.951 -21.691 1.00 81.25 110 PRO A N 1
ATOM 871 C CA . PRO A 1 110 ? -1.161 -16.520 -22.236 1.00 81.25 110 PRO A CA 1
ATOM 872 C C . PRO A 1 110 ? -2.091 -15.958 -21.151 1.00 81.25 110 PRO A C 1
ATOM 874 O O . PRO A 1 110 ? -2.033 -16.430 -20.009 1.00 81.25 110 PRO A O 1
ATOM 877 N N . PRO A 1 111 ? -2.969 -14.999 -21.498 1.00 69.12 111 PRO A N 1
ATOM 878 C CA . PRO A 1 111 ? -3.887 -14.363 -20.552 1.00 69.12 111 PRO A CA 1
ATOM 879 C C . PRO A 1 111 ? -4.951 -15.316 -19.984 1.00 69.12 111 PRO A C 1
ATOM 881 O O . PRO A 1 111 ? -5.546 -15.006 -18.961 1.00 69.12 111 PRO A O 1
ATOM 884 N N . GLU A 1 112 ? -5.180 -16.473 -20.615 1.00 69.25 112 GLU A N 1
ATOM 885 C CA . GLU A 1 112 ? -6.188 -17.463 -20.196 1.00 69.25 112 GLU A CA 1
ATOM 886 C C . GLU A 1 112 ? -5.772 -18.320 -18.988 1.00 69.25 112 GLU A C 1
ATOM 888 O O . GLU A 1 112 ? -6.596 -19.034 -18.416 1.00 69.25 112 GLU A O 1
ATOM 893 N N . ARG A 1 113 ? -4.498 -18.287 -18.577 1.00 69.44 113 ARG A N 1
ATOM 894 C CA . ARG A 1 113 ? -4.082 -18.914 -17.312 1.00 69.44 113 ARG A CA 1
ATOM 895 C C . ARG A 1 113 ? -4.433 -18.002 -16.144 1.00 69.44 113 ARG A C 1
ATOM 897 O O . ARG A 1 113 ? -4.399 -16.789 -16.301 1.00 69.44 113 ARG A O 1
ATOM 904 N N . THR A 1 114 ? -4.690 -18.598 -14.973 1.00 67.19 114 THR A N 1
ATOM 905 C CA . THR A 1 114 ? -5.020 -17.895 -13.723 1.00 67.19 114 THR A CA 1
ATOM 906 C C . THR A 1 114 ? -4.145 -16.663 -13.554 1.00 67.19 114 THR A C 1
ATOM 908 O O . THR A 1 114 ? -2.952 -16.769 -13.246 1.00 67.19 114 THR A O 1
ATOM 911 N N . SER A 1 115 ? -4.728 -15.490 -13.787 1.00 75.06 115 SER A N 1
ATOM 912 C CA . SER A 1 115 ? -3.999 -14.250 -13.609 1.00 75.06 115 SER A CA 1
ATOM 913 C C . SER A 1 115 ? -3.796 -14.013 -12.115 1.00 75.06 115 SER A C 1
ATOM 915 O O . SER A 1 115 ? -4.541 -14.517 -11.269 1.00 75.06 115 SER A O 1
ATOM 917 N N . PHE A 1 116 ? -2.788 -13.218 -11.761 1.00 80.81 116 PHE A N 1
ATOM 918 C CA . PHE A 1 116 ? -2.628 -12.775 -10.375 1.00 80.81 116 PHE A CA 1
ATOM 919 C C . PHE A 1 116 ? -3.905 -12.091 -9.856 1.00 80.81 116 PHE A C 1
ATOM 921 O O . PHE A 1 116 ? -4.290 -12.289 -8.707 1.00 80.81 116 PHE A O 1
ATOM 928 N N . VAL A 1 117 ? -4.593 -11.339 -10.723 1.00 84.19 117 VAL A N 1
ATOM 929 C CA . VAL A 1 117 ? -5.860 -10.673 -10.400 1.00 84.19 117 VAL A CA 1
ATOM 930 C C . VAL A 1 117 ? -6.940 -11.701 -10.070 1.00 84.19 117 VAL A C 1
ATOM 932 O O . VAL A 1 117 ? -7.598 -11.568 -9.040 1.00 84.19 117 VAL A O 1
ATOM 935 N N . ASP A 1 118 ? -7.072 -12.756 -10.876 1.00 86.19 118 ASP A N 1
ATOM 936 C CA . ASP A 1 118 ? -8.046 -13.827 -10.636 1.00 86.19 118 ASP A CA 1
ATOM 937 C C . ASP A 1 118 ? -7.729 -14.598 -9.359 1.00 86.19 118 ASP A C 1
ATOM 939 O O . ASP A 1 118 ? -8.635 -14.899 -8.585 1.00 86.19 118 ASP A O 1
ATOM 943 N N . ALA A 1 119 ? -6.450 -14.875 -9.097 1.00 87.12 119 ALA A N 1
ATOM 944 C CA . ALA A 1 119 ? -6.019 -15.531 -7.867 1.00 87.12 119 ALA A CA 1
ATOM 945 C C . ALA A 1 119 ? -6.376 -14.692 -6.629 1.00 87.12 119 ALA A C 1
ATOM 947 O O . ALA A 1 119 ? -6.944 -15.212 -5.669 1.00 87.12 119 ALA A O 1
ATOM 948 N N . VAL A 1 120 ? -6.105 -13.385 -6.655 1.00 87.19 120 VAL A N 1
ATOM 949 C CA . VAL A 1 120 ? -6.428 -12.467 -5.549 1.00 87.19 120 VAL A CA 1
ATOM 950 C C . VAL A 1 120 ? -7.944 -12.308 -5.390 1.00 87.19 120 VAL A C 1
ATOM 952 O O . VAL A 1 120 ? -8.449 -12.325 -4.268 1.00 87.19 120 VAL A O 1
ATOM 955 N N . ALA A 1 121 ? -8.692 -12.217 -6.491 1.00 87.25 121 ALA A N 1
ATOM 956 C CA . ALA A 1 121 ? -10.152 -12.161 -6.463 1.00 87.25 121 ALA A CA 1
ATOM 957 C C . ALA A 1 121 ? -10.766 -13.464 -5.924 1.00 87.25 121 ALA A C 1
ATOM 959 O O . ALA A 1 121 ? -11.717 -13.421 -5.142 1.00 87.25 121 ALA A O 1
ATOM 960 N N . ALA A 1 122 ? -10.215 -14.622 -6.296 1.00 89.44 122 ALA A N 1
ATOM 961 C CA . ALA A 1 122 ? -10.624 -15.923 -5.776 1.00 89.44 122 ALA A CA 1
ATOM 962 C C . ALA A 1 122 ? -10.335 -16.045 -4.275 1.00 89.44 122 ALA A C 1
ATOM 964 O O . ALA A 1 122 ? -11.195 -16.517 -3.530 1.00 89.44 122 ALA A O 1
ATOM 965 N N . LEU A 1 123 ? -9.182 -15.551 -3.806 1.00 87.75 123 LEU A N 1
ATOM 966 C CA . LEU A 1 123 ? -8.878 -15.459 -2.375 1.00 87.75 123 LEU A CA 1
ATOM 967 C C . LEU A 1 123 ? -9.899 -14.581 -1.647 1.00 87.75 123 LEU A C 1
ATOM 969 O O . LEU A 1 123 ? -10.421 -15.005 -0.626 1.00 87.75 123 LEU A O 1
ATOM 973 N N . GLY A 1 124 ? -10.260 -13.418 -2.197 1.00 84.12 124 GLY A N 1
ATOM 974 C CA . GLY A 1 124 ? -11.290 -12.551 -1.612 1.00 84.12 124 GLY A CA 1
ATOM 975 C C . GLY A 1 124 ? -12.684 -13.189 -1.531 1.00 84.12 124 GLY A C 1
ATOM 976 O O . GLY A 1 124 ? -13.470 -12.820 -0.664 1.00 84.12 124 GLY A O 1
ATOM 977 N N . LYS A 1 125 ? -12.990 -14.157 -2.407 1.00 85.31 125 LYS A N 1
ATOM 978 C CA . LYS A 1 125 ? -14.250 -14.924 -2.389 1.00 85.31 125 LYS A CA 1
ATOM 979 C C . LYS A 1 125 ? -14.210 -16.140 -1.460 1.00 85.31 125 LYS A C 1
ATOM 981 O O . LYS A 1 125 ? -15.252 -16.537 -0.952 1.00 85.31 125 LYS A O 1
ATOM 986 N N . THR A 1 126 ? -13.038 -16.747 -1.278 1.00 86.69 126 THR A N 1
ATOM 987 C CA . THR A 1 126 ? -12.892 -18.054 -0.607 1.00 86.69 126 THR A CA 1
ATOM 988 C C . THR A 1 126 ? -12.380 -17.921 0.823 1.00 86.69 126 THR A C 1
ATOM 990 O O . THR A 1 126 ? -12.693 -18.745 1.677 1.00 86.69 126 THR A O 1
ATOM 993 N N . VAL A 1 127 ? -11.578 -16.892 1.096 1.00 85.56 127 VAL A N 1
ATOM 994 C CA . VAL A 1 127 ? -10.918 -16.684 2.383 1.00 85.56 127 VAL A CA 1
ATOM 995 C C . VAL A 1 127 ? -11.587 -15.530 3.105 1.00 85.56 127 VAL A C 1
ATOM 997 O O . VAL A 1 127 ? -11.614 -14.392 2.632 1.00 85.56 127 VAL A O 1
ATOM 1000 N N . GLN A 1 128 ? -12.103 -15.825 4.292 1.00 83.25 128 GLN A N 1
ATOM 1001 C CA . GLN A 1 128 ? -12.663 -14.804 5.153 1.00 83.25 128 GLN A CA 1
ATOM 1002 C C . GLN A 1 128 ? -11.554 -13.847 5.643 1.00 83.25 128 GLN A C 1
ATOM 1004 O O . GLN A 1 128 ? -10.483 -14.296 6.056 1.00 83.25 128 GLN A O 1
ATOM 1009 N N . PRO A 1 129 ? -11.808 -12.526 5.657 1.00 79.38 129 PRO A N 1
ATOM 1010 C CA . PRO A 1 129 ? -11.031 -11.549 6.412 1.00 79.38 129 PRO A CA 1
ATOM 1011 C C . PRO A 1 129 ? -10.627 -11.970 7.827 1.00 79.38 129 PRO A C 1
ATOM 1013 O O . PRO A 1 129 ? -11.361 -12.696 8.492 1.00 79.38 129 PRO A O 1
ATOM 1016 N N . LEU A 1 130 ? -9.535 -11.387 8.342 1.00 82.62 130 LEU A N 1
ATOM 1017 C CA . LEU A 1 130 ? -9.116 -11.508 9.746 1.00 82.62 130 LEU A CA 1
ATOM 1018 C C . LEU A 1 130 ? -10.108 -10.803 10.696 1.00 82.62 130 LEU A C 1
ATOM 1020 O O . LEU A 1 130 ? -9.858 -9.703 11.194 1.00 82.62 130 LEU A O 1
ATOM 1024 N N . ARG A 1 131 ? -11.249 -11.448 10.929 1.00 84.56 131 ARG A N 1
ATOM 1025 C CA . ARG A 1 131 ? -12.339 -11.061 11.834 1.00 84.56 131 ARG A CA 1
ATOM 1026 C C . ARG A 1 131 ? -12.981 -12.322 12.427 1.00 84.56 131 ARG A C 1
ATOM 1028 O O . ARG A 1 131 ? -12.574 -13.430 12.091 1.00 84.56 131 ARG A O 1
ATOM 1035 N N . VAL A 1 132 ? -13.985 -12.148 13.285 1.00 85.38 132 VAL A N 1
ATOM 1036 C CA . VAL A 1 132 ? -14.754 -13.264 13.863 1.00 85.38 132 VAL A CA 1
ATOM 1037 C C . VAL A 1 132 ? -15.367 -14.130 12.743 1.00 85.38 132 VAL A C 1
ATOM 1039 O O . VAL A 1 132 ? -15.975 -13.544 11.836 1.00 85.38 132 VAL A O 1
ATOM 1042 N N . PRO A 1 133 ? -15.195 -15.472 12.763 1.00 88.06 133 PRO A N 1
ATOM 1043 C CA . PRO A 1 133 ? -15.763 -16.401 11.784 1.00 88.06 133 PRO A CA 1
ATOM 1044 C C . PRO A 1 133 ? -17.265 -16.210 11.561 1.00 88.06 133 PRO A C 1
ATOM 1046 O O . PRO A 1 133 ? -18.014 -15.975 12.506 1.00 88.06 133 PRO A O 1
ATOM 1049 N N . ASP A 1 134 ? -17.727 -16.341 10.315 1.00 86.94 134 ASP A N 1
ATOM 1050 C CA . ASP A 1 134 ? -19.158 -16.179 10.001 1.00 86.94 134 ASP A CA 1
ATOM 1051 C C . ASP A 1 134 ? -20.049 -17.211 10.710 1.00 86.94 134 ASP A C 1
ATOM 1053 O O . ASP A 1 134 ? -21.195 -16.906 11.027 1.00 86.94 134 ASP A O 1
ATOM 1057 N N . GLN A 1 135 ? -19.515 -18.399 11.012 1.00 86.50 135 GLN A N 1
ATOM 1058 C CA . GLN A 1 135 ? -20.214 -19.431 11.785 1.00 86.50 135 GLN A CA 1
ATOM 1059 C C . GLN A 1 135 ? -20.542 -18.954 13.207 1.00 86.50 135 GLN A C 1
ATOM 1061 O O . GLN A 1 135 ? -21.671 -19.115 13.664 1.00 86.50 135 GLN A O 1
ATOM 1066 N N . ASP A 1 136 ? -19.596 -18.281 13.865 1.00 86.69 136 ASP A N 1
ATOM 1067 C CA . ASP A 1 136 ? -19.793 -17.744 15.214 1.00 86.69 136 ASP A CA 1
ATOM 1068 C C . ASP A 1 136 ? -20.777 -16.563 15.204 1.00 86.69 136 ASP A C 1
ATOM 1070 O O . ASP A 1 136 ? -21.554 -16.384 16.137 1.00 86.69 136 ASP A O 1
ATOM 1074 N N . LEU A 1 137 ? -20.796 -15.769 14.125 1.00 85.81 137 LEU A N 1
ATOM 1075 C CA . LEU A 1 137 ? -21.734 -14.648 13.969 1.00 85.81 137 LEU A CA 1
ATOM 1076 C C . LEU A 1 137 ? -23.183 -15.098 13.740 1.00 85.81 137 LEU A C 1
ATOM 1078 O O . LEU A 1 137 ? -24.115 -14.389 14.130 1.00 85.81 137 LEU A O 1
ATOM 1082 N N . GLN A 1 138 ? -23.391 -16.265 13.125 1.00 83.31 138 GLN A N 1
ATOM 1083 C CA . GLN A 1 138 ? -24.732 -16.820 12.911 1.00 83.31 138 GLN A CA 1
ATOM 1084 C C . GLN A 1 138 ? -25.432 -17.151 14.229 1.00 83.31 138 GLN A C 1
ATOM 1086 O O . GLN A 1 138 ? -26.641 -16.958 14.318 1.00 83.31 138 GLN A O 1
ATOM 1091 N N . ALA A 1 139 ? -24.687 -17.561 15.262 1.00 81.12 139 ALA A N 1
ATOM 1092 C CA . ALA A 1 139 ? -25.241 -17.824 16.590 1.00 81.12 139 ALA A CA 1
ATOM 1093 C C . ALA A 1 139 ? -25.908 -16.580 17.205 1.00 81.12 139 ALA A C 1
ATOM 1095 O O . ALA A 1 139 ? -26.943 -16.693 17.847 1.00 81.12 139 ALA A O 1
ATOM 1096 N N . PHE A 1 140 ? -25.365 -15.386 16.945 1.00 77.19 140 PHE A N 1
ATOM 1097 C CA . PHE A 1 140 ? -25.933 -14.112 17.411 1.00 77.19 140 PHE A CA 1
ATOM 1098 C C . PHE A 1 140 ? -27.064 -13.577 16.522 1.00 77.19 140 PHE A C 1
ATOM 1100 O O . PHE A 1 140 ? -27.729 -12.612 16.888 1.00 77.19 140 PHE A O 1
ATOM 1107 N N . SER A 1 141 ? -27.253 -14.161 15.337 1.00 71.62 141 SER A N 1
ATOM 1108 C CA . SER A 1 141 ? -28.259 -13.726 14.360 1.00 71.62 141 SER A CA 1
ATOM 1109 C C . SER A 1 141 ? -29.553 -14.544 14.431 1.00 71.62 141 SER A C 1
ATOM 1111 O O . SER A 1 141 ? -30.519 -14.205 13.751 1.00 71.62 141 SER A O 1
ATOM 1113 N N . GLN A 1 142 ? -29.579 -15.633 15.206 1.00 68.12 142 GLN A N 1
ATOM 1114 C CA . GLN A 1 142 ? -30.782 -16.444 15.381 1.00 68.12 142 GLN A CA 1
ATOM 1115 C C . GLN A 1 142 ? -31.752 -15.742 16.344 1.00 68.12 142 GLN A C 1
ATOM 1117 O O . GLN A 1 142 ? -31.323 -15.287 17.404 1.00 68.12 142 GLN A O 1
ATOM 1122 N N . PRO A 1 143 ? -33.046 -15.627 15.996 1.00 63.75 143 PRO A N 1
ATOM 1123 C CA . PRO A 1 143 ? -34.041 -15.104 16.920 1.00 63.75 143 PRO A CA 1
ATOM 1124 C C . PRO A 1 143 ? -34.210 -16.072 18.096 1.00 63.75 143 PRO A C 1
ATOM 1126 O O . PRO A 1 143 ? -34.407 -17.268 17.886 1.00 63.75 143 PRO A O 1
ATOM 1129 N N . ASP A 1 144 ? -34.183 -15.544 19.323 1.00 63.38 144 ASP A N 1
ATOM 1130 C CA . ASP A 1 144 ? -34.404 -16.328 20.550 1.00 63.38 144 ASP A CA 1
ATOM 1131 C C . ASP A 1 144 ? -35.796 -16.999 20.577 1.00 63.38 144 ASP A C 1
ATOM 1133 O O . ASP A 1 144 ? -35.997 -17.989 21.278 1.00 63.38 144 ASP A O 1
ATOM 1137 N N . ASP A 1 145 ? -36.764 -16.466 19.818 1.00 61.44 145 ASP A N 1
ATOM 1138 C CA . ASP A 1 145 ? -38.134 -16.975 19.722 1.00 61.44 145 ASP A CA 1
ATOM 1139 C C . ASP A 1 145 ? -38.750 -16.618 18.345 1.00 61.44 145 ASP A C 1
ATOM 1141 O O . ASP A 1 145 ? -38.947 -15.432 18.061 1.00 61.44 145 ASP A O 1
ATOM 1145 N N . PRO A 1 146 ? -39.066 -17.589 17.461 1.00 59.16 146 PRO A N 1
ATOM 1146 C CA . PRO A 1 146 ? -39.549 -17.326 16.098 1.00 59.16 146 PRO A CA 1
ATOM 1147 C C . PRO A 1 146 ? -40.942 -16.667 16.029 1.00 59.16 146 PRO A C 1
ATOM 1149 O O . PRO A 1 146 ? -41.395 -16.322 14.939 1.00 59.16 146 PRO A O 1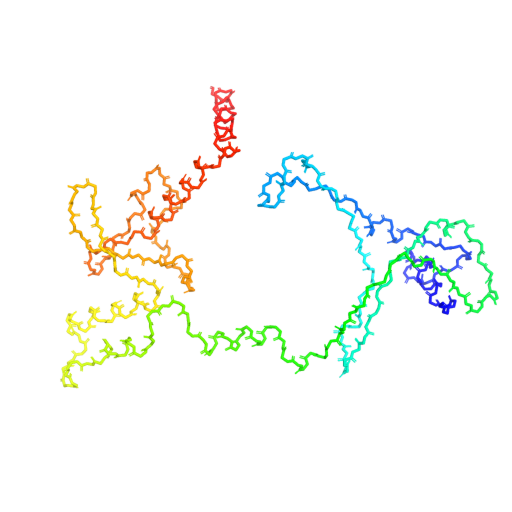
ATOM 1152 N N . GLY A 1 147 ? -41.632 -16.500 17.165 1.00 59.06 147 GLY A N 1
ATOM 1153 C CA . GLY A 1 147 ? -42.968 -15.899 17.251 1.00 59.06 147 GLY A CA 1
ATOM 1154 C C . GLY A 1 147 ? -43.028 -14.447 17.743 1.00 59.06 147 GLY A C 1
ATOM 1155 O O . GLY A 1 147 ? -44.118 -13.875 17.760 1.00 59.06 147 GLY A O 1
ATOM 1156 N N . LYS A 1 148 ? -41.910 -13.835 18.163 1.00 58.28 148 LYS A N 1
ATOM 1157 C CA . LYS A 1 148 ? -41.883 -12.440 18.649 1.00 58.28 148 LYS A CA 1
ATOM 1158 C C . LYS A 1 148 ? -41.363 -11.489 17.575 1.00 58.28 148 LYS A C 1
ATOM 1160 O O . LYS A 1 148 ? -40.420 -11.804 16.860 1.00 58.28 148 LYS A O 1
ATOM 1165 N N . SER A 1 149 ? -41.989 -10.317 17.468 1.00 57.41 149 SER A N 1
ATOM 1166 C CA . SER A 1 149 ? -41.593 -9.274 16.520 1.00 57.41 149 SER A CA 1
ATOM 1167 C C . SER A 1 149 ? -40.139 -8.831 16.739 1.00 57.41 149 SER A C 1
ATOM 1169 O O . SER A 1 149 ? -39.697 -8.650 17.875 1.00 57.41 149 SER A O 1
ATOM 1171 N N . ASP A 1 150 ? -39.425 -8.608 15.633 1.00 61.03 150 ASP A N 1
ATOM 1172 C CA . ASP A 1 150 ? -37.985 -8.296 15.513 1.00 61.03 150 ASP A CA 1
ATOM 1173 C C . ASP A 1 150 ? -37.569 -6.909 16.078 1.00 61.03 150 ASP A C 1
ATOM 1175 O O . ASP A 1 150 ? -36.454 -6.431 15.865 1.00 61.03 150 ASP A O 1
ATOM 1179 N N . ASP A 1 151 ? -38.468 -6.263 16.828 1.00 67.88 151 ASP A N 1
ATOM 1180 C CA . ASP A 1 151 ? -38.316 -4.923 17.414 1.00 67.88 151 ASP A CA 1
ATOM 1181 C C . ASP A 1 151 ? -37.904 -4.955 18.896 1.00 67.88 151 ASP A C 1
ATOM 1183 O O . ASP A 1 151 ? -37.920 -3.933 19.587 1.00 67.88 151 ASP A O 1
ATOM 1187 N N . SER A 1 152 ? -37.542 -6.126 19.435 1.00 76.12 152 SER A N 1
ATOM 1188 C CA . SER A 1 152 ? -37.061 -6.193 20.817 1.00 76.12 152 SER A CA 1
ATOM 1189 C C . SER A 1 152 ? -35.715 -5.450 20.972 1.00 76.12 152 SER A C 1
ATOM 1191 O O . SER A 1 152 ? -34.846 -5.556 20.100 1.00 76.12 152 SER A O 1
ATOM 1193 N N . PRO A 1 153 ? -35.471 -4.742 22.096 1.00 79.94 153 PRO A N 1
ATOM 1194 C CA . PRO A 1 153 ? -34.186 -4.078 22.351 1.00 79.94 153 PRO A CA 1
ATOM 1195 C C . PRO A 1 153 ? -32.973 -5.025 22.293 1.00 79.94 153 PRO A C 1
ATOM 1197 O O . PRO A 1 153 ? -31.865 -4.615 21.940 1.00 79.94 153 PRO A O 1
ATOM 1200 N N . LEU A 1 154 ? -33.187 -6.306 22.613 1.00 80.00 154 LEU A N 1
ATOM 1201 C CA . LEU A 1 154 ? -32.166 -7.350 22.547 1.00 80.00 154 LEU A CA 1
ATOM 1202 C C . LEU A 1 154 ? -31.813 -7.708 21.096 1.00 80.00 154 LEU A C 1
ATOM 1204 O O . LEU A 1 154 ? -30.634 -7.763 20.756 1.00 80.00 154 LEU A O 1
ATOM 1208 N N . ALA A 1 155 ? -32.814 -7.856 20.223 1.00 80.81 155 ALA A N 1
ATOM 1209 C CA . ALA A 1 155 ? -32.601 -8.102 18.796 1.00 80.81 155 ALA A CA 1
ATOM 1210 C C . ALA A 1 155 ? -31.843 -6.941 18.127 1.00 80.81 155 ALA A C 1
ATOM 1212 O O . ALA A 1 155 ? -30.899 -7.167 17.367 1.00 80.81 155 ALA A O 1
ATOM 1213 N N . ALA A 1 156 ? -32.179 -5.694 18.478 1.00 83.19 156 ALA A N 1
ATOM 1214 C CA . ALA A 1 156 ? -31.453 -4.514 18.004 1.00 83.19 156 ALA A CA 1
ATOM 1215 C C . ALA A 1 156 ? -29.980 -4.507 18.464 1.00 83.19 156 ALA A C 1
ATOM 1217 O O . ALA A 1 156 ? -29.083 -4.217 17.669 1.00 83.19 156 ALA A O 1
ATOM 1218 N N . SER A 1 157 ? -29.719 -4.887 19.719 1.00 85.75 157 SER A N 1
ATOM 1219 C CA . SER A 1 157 ? 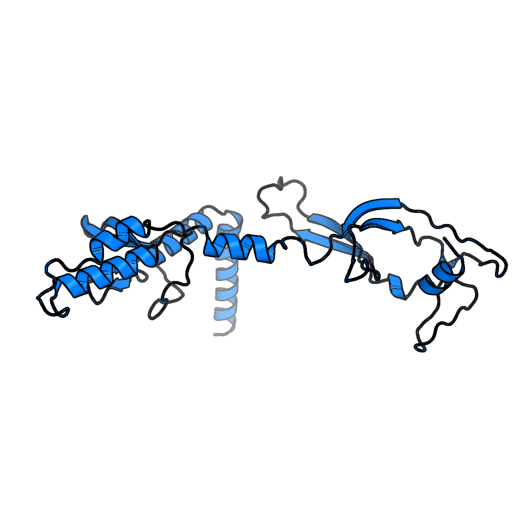-28.360 -4.985 20.274 1.00 85.75 157 SER A CA 1
ATOM 1220 C C . SER A 1 157 ? -27.537 -6.095 19.611 1.00 85.75 157 SER A C 1
ATOM 1222 O O . SER A 1 157 ? -26.369 -5.882 19.282 1.00 85.75 157 SER A O 1
ATOM 1224 N N . ASN A 1 158 ? -28.146 -7.255 19.347 1.00 86.62 158 ASN A N 1
ATOM 1225 C CA . ASN A 1 158 ? -27.505 -8.359 18.628 1.00 86.62 158 ASN A CA 1
ATOM 1226 C C . ASN A 1 158 ? -27.156 -7.963 17.190 1.00 86.62 158 ASN A C 1
ATOM 1228 O O . ASN A 1 158 ? -26.038 -8.207 16.735 1.00 86.62 158 ASN A O 1
ATOM 1232 N N . ARG A 1 159 ? -28.071 -7.279 16.493 1.00 87.62 159 ARG A N 1
ATOM 1233 C CA . ARG A 1 159 ? -27.833 -6.770 15.135 1.00 87.62 159 ARG A CA 1
ATOM 1234 C C . ARG A 1 159 ? -26.653 -5.796 15.101 1.00 87.62 159 ARG A C 1
ATOM 1236 O O . ARG A 1 159 ? -25.761 -5.956 14.269 1.00 87.62 159 ARG A O 1
ATOM 1243 N N . TRP A 1 160 ? -26.607 -4.851 16.044 1.00 89.06 160 TRP A N 1
ATOM 1244 C CA . TRP A 1 160 ? -25.478 -3.930 16.212 1.00 89.06 160 TRP A CA 1
ATOM 1245 C C . TRP A 1 160 ? -24.164 -4.679 16.480 1.00 89.06 160 TRP A C 1
ATOM 1247 O O . TRP A 1 160 ? -23.147 -4.396 15.845 1.00 89.06 160 TRP A O 1
ATOM 1257 N N . LEU A 1 161 ? -24.172 -5.672 17.375 1.00 89.38 161 LEU A N 1
ATOM 1258 C CA . LEU A 1 161 ? -22.973 -6.435 17.728 1.00 89.38 161 LEU A CA 1
ATOM 1259 C C . LEU A 1 161 ? -22.424 -7.194 16.516 1.00 89.38 161 LEU A C 1
ATOM 1261 O O . LEU A 1 161 ? -21.230 -7.108 16.221 1.00 89.38 161 LEU A O 1
ATOM 1265 N N . VAL A 1 162 ? -23.295 -7.896 15.786 1.00 89.75 162 VAL A N 1
ATOM 1266 C CA . VAL A 1 162 ? -22.932 -8.622 14.562 1.00 89.75 162 VAL A CA 1
ATOM 1267 C C . VAL A 1 162 ? -22.334 -7.669 13.532 1.00 89.75 162 VAL A C 1
ATOM 1269 O O . VAL A 1 162 ? -21.301 -7.983 12.938 1.00 89.75 162 VAL A O 1
ATOM 1272 N N . GLU A 1 163 ? -22.912 -6.481 13.353 1.00 88.81 163 GLU A N 1
ATOM 1273 C CA . GLU A 1 163 ? -22.390 -5.462 12.440 1.00 88.81 163 GLU A CA 1
ATOM 1274 C C . GLU A 1 163 ? -20.972 -5.004 12.828 1.00 88.81 163 GLU A C 1
ATOM 1276 O O . GLU A 1 163 ? -20.069 -4.968 11.979 1.00 88.81 163 GLU A O 1
ATOM 1281 N N . LYS A 1 164 ? -20.729 -4.711 14.114 1.00 88.75 164 LYS A N 1
ATOM 1282 C CA . LYS A 1 164 ? -19.404 -4.289 14.601 1.00 88.75 164 LYS A CA 1
ATOM 1283 C C . LYS A 1 164 ? -18.365 -5.403 14.464 1.00 88.75 164 LYS A C 1
ATOM 1285 O O . LYS A 1 164 ? -17.273 -5.154 13.946 1.00 88.75 164 LYS A O 1
ATOM 1290 N N . LEU A 1 165 ? -18.691 -6.633 14.863 1.00 89.31 165 LEU A N 1
ATOM 1291 C CA . LEU A 1 165 ? -17.777 -7.777 14.752 1.00 89.31 165 LEU A CA 1
ATOM 1292 C C . LEU A 1 165 ? -17.461 -8.108 13.287 1.00 89.31 165 LEU A C 1
ATOM 1294 O O . LEU A 1 165 ? -16.302 -8.347 12.934 1.00 89.31 165 LEU A O 1
ATOM 1298 N N . LYS A 1 166 ? -18.465 -8.039 12.403 1.00 87.25 166 LYS A N 1
ATOM 1299 C CA . LYS A 1 166 ? -18.287 -8.203 10.952 1.00 87.25 166 LYS A CA 1
ATOM 1300 C C . LYS A 1 166 ? -17.391 -7.114 10.358 1.00 87.25 166 LYS A C 1
ATOM 1302 O O . LYS A 1 166 ? -16.600 -7.393 9.460 1.00 87.25 166 LYS A O 1
ATOM 1307 N N . SER A 1 167 ? -17.446 -5.904 10.907 1.00 86.81 167 SER A N 1
ATOM 1308 C CA . SER A 1 167 ? -16.583 -4.776 10.527 1.00 86.81 167 SER A CA 1
ATOM 1309 C C . SER A 1 167 ? -15.153 -4.861 11.097 1.00 86.81 167 SER A C 1
ATOM 1311 O O . SER A 1 167 ? -14.307 -4.006 10.802 1.00 86.81 167 SER A O 1
ATOM 1313 N N . GLY A 1 168 ? -14.850 -5.899 11.889 1.00 89.31 168 GLY A N 1
ATOM 1314 C CA . GLY A 1 168 ? -13.526 -6.160 12.460 1.00 89.31 168 GLY A CA 1
ATOM 1315 C C . GLY A 1 168 ? -13.252 -5.451 13.789 1.00 89.31 168 GLY A C 1
ATOM 1316 O O . GLY A 1 168 ? -12.091 -5.330 14.192 1.00 89.31 168 GLY A O 1
ATOM 1317 N N . TYR A 1 169 ? -14.293 -4.959 14.465 1.00 90.56 169 TYR A N 1
ATOM 1318 C CA . TYR A 1 169 ? -14.169 -4.481 15.838 1.00 90.56 169 TYR A CA 1
ATOM 1319 C C . TYR A 1 169 ? -14.124 -5.660 16.807 1.00 90.56 169 TYR A C 1
ATOM 1321 O O . TYR A 1 169 ? -14.733 -6.701 16.582 1.00 90.56 169 TYR A O 1
ATOM 1329 N N . THR A 1 170 ? -13.404 -5.474 17.903 1.00 91.25 170 THR A N 1
ATOM 1330 C CA . THR A 1 170 ? -13.402 -6.363 19.058 1.00 91.25 170 THR A CA 1
ATOM 1331 C C . THR A 1 170 ? -13.578 -5.540 20.326 1.00 91.25 170 THR A C 1
ATOM 1333 O O . THR A 1 170 ? -13.264 -4.347 20.354 1.00 91.25 170 THR A O 1
ATOM 1336 N N . LEU A 1 171 ? -14.082 -6.181 21.373 1.00 92.12 171 LEU A N 1
ATOM 1337 C CA . LEU A 1 171 ? -14.194 -5.594 22.697 1.00 92.12 171 LEU A CA 1
ATOM 1338 C C . LEU A 1 171 ? -12.920 -5.876 23.484 1.00 92.12 171 LEU A C 1
ATOM 1340 O O . LEU A 1 171 ? -12.483 -7.022 23.582 1.00 92.12 171 LEU A O 1
ATOM 1344 N N . LEU A 1 172 ? -12.328 -4.830 24.051 1.00 93.19 172 LEU A N 1
ATOM 1345 C CA . LEU A 1 172 ? -11.146 -4.931 24.897 1.00 93.19 172 LEU A CA 1
ATOM 1346 C C . LEU A 1 172 ? -11.395 -4.231 26.235 1.00 93.19 172 LEU A C 1
ATOM 1348 O O . LEU A 1 172 ? -12.030 -3.171 26.257 1.00 93.19 172 LEU A O 1
ATOM 1352 N N . PRO A 1 173 ? -10.881 -4.785 27.345 1.00 94.81 173 PRO A N 1
ATOM 1353 C CA . PRO A 1 173 ? -10.860 -4.067 28.606 1.00 94.81 173 PRO A CA 1
ATOM 1354 C C . PRO A 1 173 ? -9.952 -2.840 28.473 1.00 94.81 173 PRO A C 1
ATOM 1356 O O . PRO A 1 173 ? -8.832 -2.924 27.964 1.00 94.81 173 PRO A O 1
ATOM 1359 N N . HIS A 1 174 ? -10.435 -1.697 28.940 1.00 92.62 174 HIS A N 1
ATOM 1360 C CA . HIS A 1 174 ? -9.721 -0.432 28.929 1.00 92.62 174 HIS A CA 1
ATOM 1361 C C . HIS A 1 174 ? -9.847 0.254 30.284 1.00 92.62 174 HIS A C 1
ATOM 1363 O O . HIS A 1 174 ? -10.914 0.268 30.891 1.00 92.62 174 HIS A O 1
ATOM 1369 N N . THR A 1 175 ? -8.752 0.849 30.743 1.00 93.31 175 THR A N 1
ATOM 1370 C CA . THR A 1 175 ? -8.758 1.701 31.929 1.00 93.31 175 THR A CA 1
ATOM 1371 C C . THR A 1 175 ? -8.734 3.149 31.470 1.00 93.31 175 THR A C 1
ATOM 1373 O O . THR A 1 175 ? -7.802 3.555 30.773 1.00 93.31 175 THR A O 1
ATOM 1376 N N . THR A 1 176 ? -9.754 3.916 31.842 1.00 89.12 176 THR A N 1
ATOM 1377 C CA . THR A 1 176 ? -9.842 5.343 31.526 1.00 89.12 176 THR A CA 1
ATOM 1378 C C . THR A 1 176 ? -8.773 6.139 32.282 1.00 89.12 176 THR A C 1
ATOM 1380 O O . THR A 1 176 ? -8.130 5.646 33.211 1.00 89.12 176 THR A O 1
ATOM 1383 N N . ILE A 1 177 ? -8.598 7.414 31.923 1.00 86.00 177 ILE A N 1
ATOM 1384 C CA . ILE A 1 177 ? -7.667 8.310 32.628 1.00 86.00 177 ILE A CA 1
ATOM 1385 C C . ILE A 1 177 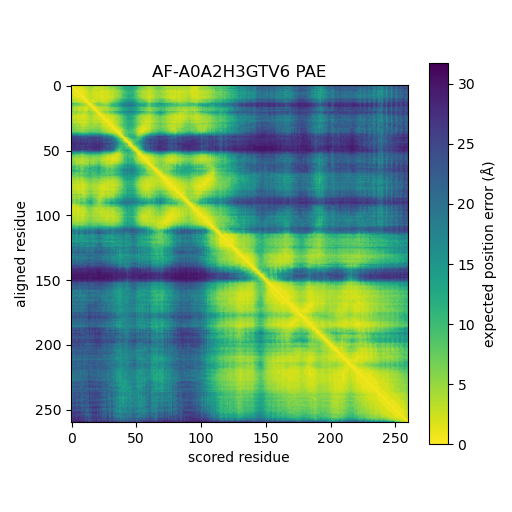? -8.049 8.531 34.102 1.00 86.00 177 ILE A C 1
ATOM 1387 O O . ILE A 1 177 ? -7.182 8.804 34.926 1.00 86.00 177 ILE A O 1
ATOM 1391 N N . THR A 1 178 ? -9.333 8.381 34.439 1.00 91.00 178 THR A N 1
ATOM 1392 C CA . THR A 1 178 ? -9.860 8.446 35.810 1.00 91.00 178 THR A CA 1
ATOM 1393 C C . THR A 1 178 ? -9.616 7.155 36.599 1.00 91.00 178 THR A C 1
ATOM 1395 O O . THR A 1 178 ? -9.851 7.128 37.803 1.00 91.00 178 THR A O 1
ATOM 1398 N N . GLY A 1 179 ? -9.112 6.095 35.954 1.00 93.06 179 GLY A N 1
ATOM 1399 C CA . GLY A 1 179 ? -8.856 4.792 36.570 1.00 93.06 179 GLY A CA 1
ATOM 1400 C C . GLY A 1 179 ? -10.039 3.821 36.514 1.00 93.06 179 GLY A C 1
ATOM 1401 O O . GLY A 1 179 ? -9.943 2.712 37.043 1.00 93.06 179 GLY A O 1
ATOM 1402 N N . GLU A 1 180 ? -11.143 4.197 35.868 1.00 93.62 180 GLU A N 1
ATOM 1403 C CA . GLU A 1 180 ? -12.319 3.338 35.723 1.00 93.62 180 GLU A CA 1
ATOM 1404 C C . GLU A 1 180 ? -12.040 2.225 34.712 1.00 93.62 180 GLU A C 1
ATOM 1406 O O . GLU A 1 180 ? -11.478 2.458 33.641 1.00 93.62 180 GLU A O 1
ATOM 1411 N N . LYS A 1 181 ? -12.444 0.996 35.044 1.00 94.12 181 LYS A N 1
ATOM 1412 C CA . LYS A 1 181 ? -12.324 -0.159 34.149 1.00 94.12 181 LYS A CA 1
ATOM 1413 C C . LYS A 1 181 ? -13.598 -0.286 33.325 1.00 94.12 181 LYS A C 1
ATOM 1415 O O . LYS A 1 181 ? -14.652 -0.603 33.867 1.00 94.12 181 LYS A O 1
ATOM 1420 N N . VAL A 1 182 ? -13.483 -0.064 32.024 1.00 92.50 182 VAL A N 1
ATOM 1421 C CA . VAL A 1 182 ? -14.587 -0.108 31.060 1.00 92.50 182 VAL A CA 1
ATOM 1422 C C . VAL A 1 182 ? -14.274 -1.084 29.929 1.00 92.50 182 VAL A C 1
ATOM 1424 O O . VAL A 1 182 ? -13.123 -1.459 29.710 1.00 92.50 182 VAL A O 1
ATOM 1427 N N . MET A 1 183 ? -15.297 -1.492 29.185 1.00 94.69 183 MET A N 1
ATOM 1428 C CA . MET A 1 183 ? -15.113 -2.199 27.917 1.00 94.69 183 MET A CA 1
ATOM 1429 C C . MET A 1 183 ? -15.156 -1.192 26.775 1.00 94.69 183 MET A C 1
ATOM 1431 O O . MET A 1 183 ? -16.027 -0.324 26.736 1.00 94.69 183 MET A O 1
ATOM 1435 N N . ALA A 1 184 ? -14.225 -1.316 25.838 1.00 94.38 184 ALA A N 1
ATOM 1436 C CA . ALA A 1 184 ? -14.114 -0.417 24.703 1.00 94.38 184 ALA A CA 1
ATOM 1437 C C . ALA A 1 184 ? -14.033 -1.188 23.386 1.00 94.38 184 ALA A C 1
ATOM 1439 O O . ALA A 1 184 ? -13.482 -2.288 23.313 1.00 94.38 184 ALA A O 1
ATOM 1440 N N . LEU A 1 185 ? -14.561 -0.580 22.331 1.00 93.06 185 LEU A N 1
ATOM 1441 C CA . LEU A 1 185 ? -14.423 -1.051 20.964 1.00 93.06 185 LEU A CA 1
ATOM 1442 C C . LEU A 1 185 ? -13.031 -0.707 20.435 1.00 93.06 185 LEU A C 1
ATOM 1444 O O . LEU A 1 185 ? -12.553 0.426 20.532 1.00 93.06 185 LEU A O 1
ATOM 1448 N N . PHE A 1 186 ? -12.398 -1.686 19.807 1.00 92.56 186 PHE A N 1
ATOM 1449 C CA . PHE A 1 186 ? -11.120 -1.522 19.139 1.00 92.56 186 PHE A CA 1
ATOM 1450 C C . PHE A 1 186 ? -11.122 -2.268 17.810 1.00 92.56 186 PHE A C 1
ATOM 1452 O O . PHE A 1 186 ? -11.444 -3.453 17.743 1.00 92.56 186 PHE A O 1
ATOM 1459 N N . ARG A 1 187 ? -10.741 -1.579 16.739 1.00 90.31 187 ARG A N 1
ATOM 1460 C CA . ARG A 1 187 ? -10.601 -2.143 15.402 1.00 90.31 187 ARG A CA 1
ATOM 1461 C C . ARG A 1 187 ? -9.150 -2.495 15.149 1.00 90.31 187 ARG A C 1
ATOM 1463 O O . ARG A 1 187 ? -8.260 -1.663 15.326 1.00 90.31 187 ARG A O 1
ATOM 1470 N N . ARG A 1 188 ? -8.899 -3.724 14.705 1.00 84.25 188 ARG A N 1
ATOM 1471 C CA . ARG A 1 188 ? -7.526 -4.173 14.457 1.00 84.25 188 ARG A CA 1
ATOM 1472 C C . ARG A 1 188 ? -6.984 -3.507 13.179 1.00 84.25 188 ARG A C 1
ATOM 1474 O O . ARG A 1 188 ? -7.720 -3.380 12.201 1.00 84.25 188 ARG A O 1
ATOM 1481 N N . PRO A 1 189 ? -5.693 -3.135 13.141 1.00 79.69 189 PRO A N 1
ATOM 1482 C CA . PRO A 1 189 ? -5.099 -2.366 12.040 1.00 79.69 189 PRO A CA 1
ATOM 1483 C C . PRO A 1 189 ? -5.039 -3.105 10.692 1.00 79.69 189 PRO A C 1
ATOM 1485 O O . PRO A 1 189 ? -4.809 -2.474 9.669 1.00 79.69 189 PRO A O 1
ATOM 1488 N N . LEU A 1 190 ? -5.254 -4.425 10.680 1.00 79.94 190 LEU A N 1
ATOM 1489 C CA . LEU A 1 190 ? -5.253 -5.264 9.473 1.00 79.94 190 LEU A CA 1
ATOM 1490 C C . LEU A 1 190 ? -6.644 -5.819 9.132 1.00 79.94 190 LEU A C 1
ATOM 1492 O O . LEU A 1 190 ? -6.759 -6.777 8.368 1.00 79.94 190 LEU A O 1
ATOM 1496 N N . CYS A 1 191 ? -7.708 -5.259 9.712 1.00 80.81 191 CYS A N 1
ATOM 1497 C CA . CYS A 1 191 ? -9.061 -5.631 9.323 1.00 80.81 191 CYS A CA 1
ATOM 1498 C C . CYS A 1 191 ? -9.395 -5.000 7.963 1.00 80.81 191 CYS A C 1
ATOM 1500 O O . CYS A 1 191 ? -9.352 -3.773 7.840 1.00 80.81 191 CYS A O 1
ATOM 1502 N N . PRO A 1 192 ? -9.750 -5.800 6.943 1.00 69.81 192 PRO A N 1
ATOM 1503 C CA . PRO A 1 192 ? -10.168 -5.254 5.663 1.00 69.81 192 PRO A CA 1
ATOM 1504 C C . PRO A 1 192 ? -11.519 -4.545 5.814 1.00 69.81 192 PRO A C 1
ATOM 1506 O O . PRO A 1 192 ? -12.378 -4.954 6.596 1.00 69.81 192 PRO A O 1
ATOM 1509 N N . GLY A 1 193 ? -11.687 -3.457 5.068 1.00 75.00 193 GLY A N 1
ATOM 1510 C CA . GLY A 1 193 ? -12.872 -2.602 5.095 1.00 75.00 193 GLY A CA 1
ATOM 1511 C C . GLY A 1 193 ? -12.526 -1.169 5.485 1.00 75.00 193 GLY A C 1
ATOM 1512 O O . GLY A 1 193 ? -11.730 -0.926 6.396 1.00 75.00 193 GLY A O 1
ATOM 1513 N N . ILE A 1 194 ? -13.136 -0.211 4.802 1.00 78.50 194 ILE A N 1
ATOM 1514 C CA . ILE A 1 194 ? -12.971 1.209 5.108 1.00 78.50 194 ILE A CA 1
ATOM 1515 C C . ILE A 1 194 ? -13.791 1.492 6.376 1.00 78.50 194 ILE A C 1
ATOM 1517 O O . ILE A 1 194 ? -14.970 1.139 6.403 1.00 78.50 194 ILE A O 1
ATOM 1521 N N . PRO A 1 195 ? -13.185 2.029 7.453 1.00 76.50 195 PRO A N 1
ATOM 1522 C CA . PRO A 1 195 ? -13.953 2.396 8.636 1.00 76.50 195 PRO A CA 1
ATOM 1523 C C . PRO A 1 195 ? -14.899 3.539 8.287 1.00 76.50 195 PRO A C 1
ATOM 1525 O O . PRO A 1 195 ? -14.539 4.407 7.490 1.00 76.50 195 PRO A O 1
ATOM 1528 N N . ASP A 1 196 ? -16.053 3.580 8.945 1.00 74.75 196 ASP A N 1
ATOM 1529 C CA . ASP A 1 196 ? -16.835 4.805 8.967 1.00 74.75 196 ASP A CA 1
ATOM 1530 C C . ASP A 1 196 ? -16.034 5.881 9.711 1.00 74.75 196 ASP A C 1
ATOM 1532 O O . ASP A 1 196 ? -15.673 5.732 10.882 1.00 74.75 196 ASP A O 1
ATOM 1536 N N . ASN A 1 197 ? -15.672 6.924 8.978 1.00 73.38 197 ASN A N 1
ATOM 1537 C CA . ASN A 1 197 ? -14.851 8.040 9.426 1.00 73.38 197 ASN A CA 1
ATOM 1538 C C . ASN A 1 197 ? -15.685 9.308 9.660 1.00 73.38 197 ASN A C 1
ATOM 1540 O O . ASN A 1 197 ? -15.120 10.382 9.889 1.00 73.38 197 ASN A O 1
ATOM 1544 N N . GLN A 1 198 ? -17.016 9.199 9.632 1.00 76.12 198 GLN A N 1
ATOM 1545 C CA . GLN A 1 198 ? -17.911 10.306 9.942 1.00 76.12 198 GLN A CA 1
ATOM 1546 C C . GLN A 1 198 ? -17.655 10.847 11.355 1.00 76.12 198 GLN A C 1
ATOM 1548 O O . GLN A 1 198 ? -17.619 10.113 12.339 1.00 76.12 198 GLN A O 1
ATOM 1553 N N . GLY A 1 199 ? -17.447 12.162 11.449 1.00 75.88 199 GLY A N 1
ATOM 1554 C CA . GLY A 1 199 ? -17.264 12.864 12.722 1.00 75.88 199 GLY A CA 1
ATOM 1555 C C . GLY A 1 199 ? -15.873 12.753 13.357 1.00 75.88 199 GLY A C 1
ATOM 1556 O O . GLY A 1 199 ? -15.641 13.374 14.394 1.00 75.88 199 GLY A O 1
ATOM 1557 N N . VAL A 1 200 ? -14.922 12.031 12.750 1.00 82.88 200 VAL A N 1
ATOM 1558 C CA . VAL A 1 200 ? -13.552 11.923 13.279 1.00 82.88 200 VAL A CA 1
ATOM 1559 C C . VAL A 1 200 ? -12.684 13.055 12.737 1.00 82.88 200 VAL A C 1
ATOM 1561 O O . VAL A 1 200 ? -12.528 13.224 11.528 1.00 82.88 200 VAL A O 1
ATOM 1564 N N . LYS A 1 201 ? -12.082 13.837 13.639 1.00 85.69 201 LYS A N 1
ATOM 1565 C CA . LYS A 1 201 ? -11.146 14.899 13.256 1.00 85.69 201 LYS A CA 1
ATOM 1566 C C . LYS A 1 201 ? -9.874 14.283 12.658 1.00 85.69 201 LYS A C 1
ATOM 1568 O O . LYS A 1 201 ? -9.342 13.331 13.227 1.00 85.69 201 LYS A O 1
ATOM 1573 N N . PRO A 1 202 ? -9.327 14.838 11.564 1.00 82.25 202 PRO A N 1
ATOM 1574 C CA . PRO A 1 202 ? -8.120 14.288 10.949 1.00 82.25 202 PRO A CA 1
ATOM 1575 C C . PRO A 1 202 ? -6.830 14.642 11.711 1.00 82.25 202 PRO A C 1
ATOM 1577 O O . PRO A 1 202 ? -5.756 14.161 11.360 1.00 82.25 202 PRO A O 1
ATOM 1580 N N . TRP A 1 203 ? -6.915 15.463 12.760 1.00 84.88 203 TRP A N 1
ATOM 1581 C CA . TRP A 1 203 ? -5.796 15.833 13.622 1.00 84.88 203 TRP A CA 1
ATOM 1582 C C . TRP A 1 203 ? -6.193 15.770 15.094 1.00 84.88 203 TRP A C 1
ATOM 1584 O O . TRP A 1 203 ? -7.367 15.859 15.449 1.00 84.88 203 TRP A O 1
ATOM 1594 N N . SER A 1 204 ? -5.177 15.658 15.944 1.00 90.69 204 SER A N 1
ATOM 1595 C CA . SER A 1 204 ? -5.315 15.606 17.392 1.00 90.69 204 SER A CA 1
ATOM 1596 C C . SER A 1 204 ? -4.031 16.082 18.068 1.00 90.69 204 SER A C 1
ATOM 1598 O O . SER A 1 204 ? -2.934 15.879 17.539 1.00 90.69 204 SER A O 1
ATOM 1600 N N . LEU A 1 205 ? -4.180 16.721 19.231 1.00 87.25 205 LEU A N 1
ATOM 1601 C CA . LEU A 1 205 ? -3.064 17.163 20.074 1.00 87.25 205 LEU A CA 1
ATOM 1602 C C . LEU A 1 205 ? -2.649 16.112 21.112 1.00 87.25 205 LEU A C 1
ATOM 1604 O O . LEU A 1 205 ? -1.465 16.007 21.432 1.00 87.25 205 LEU A O 1
ATOM 1608 N N . PHE A 1 206 ? -3.610 15.351 21.645 1.00 87.88 206 PHE A N 1
ATOM 1609 C CA . PHE A 1 206 ? -3.405 14.463 22.798 1.00 87.88 206 PHE A CA 1
ATOM 1610 C C . PHE A 1 206 ? -3.820 13.007 22.547 1.00 87.88 206 PHE A C 1
ATOM 1612 O O . PHE A 1 206 ? -3.538 12.140 23.369 1.00 87.88 206 PHE A O 1
ATOM 1619 N N . GLY A 1 207 ? -4.503 12.728 21.441 1.00 89.31 207 GLY A N 1
ATOM 1620 C CA . GLY A 1 207 ? -5.078 11.433 21.082 1.00 89.31 207 GLY A CA 1
ATOM 1621 C C . GLY A 1 207 ? -6.395 11.110 21.789 1.00 89.31 207 GLY A C 1
ATOM 1622 O O . GLY A 1 207 ? -7.171 10.307 21.277 1.00 89.31 207 GLY A O 1
ATOM 1623 N N . THR A 1 208 ? -6.678 11.700 22.952 1.00 89.12 208 THR A N 1
ATOM 1624 C CA . THR A 1 208 ? -7.911 11.459 23.730 1.00 89.12 208 THR A CA 1
ATOM 1625 C C . THR A 1 208 ? -9.161 12.029 23.064 1.00 89.12 208 THR A C 1
ATOM 1627 O O . THR A 1 208 ? -10.231 11.441 23.156 1.00 89.12 208 THR A O 1
ATOM 1630 N N . ASP A 1 209 ? -9.020 13.117 22.316 1.00 89.81 209 ASP A N 1
ATOM 1631 C CA . ASP A 1 209 ? -10.056 13.720 21.467 1.00 89.81 209 ASP A CA 1
ATOM 1632 C C . ASP A 1 209 ? -10.421 12.872 20.235 1.00 89.81 209 ASP A C 1
ATOM 1634 O O . ASP A 1 209 ? -11.369 13.203 19.528 1.00 89.81 209 ASP A O 1
ATOM 1638 N N . LEU A 1 210 ? -9.696 11.774 19.987 1.00 91.75 210 LEU A N 1
ATOM 1639 C CA . LEU A 1 210 ? -10.005 10.776 18.956 1.00 91.75 210 LEU A CA 1
ATOM 1640 C C . LEU A 1 210 ? -10.714 9.533 19.513 1.00 91.75 210 LEU A C 1
ATOM 1642 O O . LEU A 1 210 ? -10.837 8.525 18.813 1.00 91.75 210 LEU A O 1
ATOM 1646 N N . GLN A 1 211 ? -11.148 9.563 20.772 1.00 90.88 211 GLN A N 1
ATOM 1647 C CA . GLN A 1 211 ? -12.047 8.548 21.313 1.00 90.88 211 GLN A CA 1
ATOM 1648 C C . GLN A 1 211 ? -13.469 8.856 20.839 1.00 90.88 211 GLN A C 1
ATOM 1650 O O . GLN A 1 211 ? -13.993 9.939 21.091 1.00 90.88 211 GLN A O 1
ATOM 1655 N N . VAL A 1 212 ? -14.085 7.915 20.125 1.00 90.06 212 VAL A N 1
ATOM 1656 C CA . VAL A 1 212 ? -15.420 8.101 19.536 1.00 90.06 212 VAL A CA 1
ATOM 1657 C C . VAL A 1 212 ? -16.441 7.365 20.387 1.00 90.06 212 VAL A C 1
ATOM 1659 O O . VAL A 1 212 ? -16.278 6.175 20.628 1.00 90.06 212 VAL A O 1
ATOM 1662 N N . LEU A 1 213 ? -17.493 8.044 20.834 1.00 90.38 213 LEU A N 1
ATOM 1663 C CA . LEU A 1 213 ? -18.580 7.410 21.577 1.00 90.38 213 LEU A CA 1
ATOM 1664 C C . LEU A 1 213 ? -19.591 6.795 20.598 1.00 90.38 213 LEU A C 1
ATOM 1666 O O . LEU A 1 213 ? -20.111 7.495 19.730 1.00 90.38 213 LEU A O 1
ATOM 1670 N N . ASP A 1 214 ? -19.867 5.498 20.720 1.00 87.94 214 ASP A N 1
ATOM 1671 C CA . ASP A 1 214 ? -20.903 4.833 19.928 1.00 87.94 214 ASP A CA 1
ATOM 1672 C C . ASP A 1 214 ? -22.292 5.240 20.440 1.00 87.94 214 ASP A C 1
ATOM 1674 O O . ASP A 1 214 ? -22.625 5.010 21.601 1.00 87.94 214 ASP A O 1
ATOM 1678 N N . ALA A 1 215 ? -23.105 5.856 19.579 1.00 85.06 215 ALA A N 1
ATOM 1679 C CA . ALA A 1 215 ? -24.392 6.432 19.976 1.00 85.06 215 ALA A CA 1
ATOM 1680 C C . ALA A 1 215 ? -25.433 5.387 20.416 1.00 85.06 215 ALA A C 1
ATOM 1682 O O . ALA A 1 215 ? -26.332 5.718 21.183 1.00 85.06 215 ALA A O 1
ATOM 1683 N N . ALA A 1 216 ? -25.321 4.142 19.942 1.00 85.25 216 ALA A N 1
ATOM 1684 C CA . ALA A 1 216 ? -26.279 3.087 20.260 1.00 85.25 216 ALA A CA 1
ATOM 1685 C C . ALA A 1 216 ? -26.021 2.467 21.641 1.00 85.25 216 ALA A C 1
ATOM 1687 O O . ALA A 1 216 ? -26.961 2.136 22.357 1.00 85.25 216 ALA A O 1
ATOM 1688 N N . THR A 1 217 ? -24.748 2.309 22.013 1.00 86.44 217 THR A N 1
ATOM 1689 C CA . THR A 1 217 ? -24.343 1.559 23.215 1.00 86.44 217 THR A CA 1
ATOM 1690 C C . THR A 1 217 ? -23.677 2.407 24.294 1.00 86.44 217 THR A C 1
ATOM 1692 O O . THR A 1 217 ? -23.507 1.942 25.418 1.00 86.44 217 THR A O 1
ATOM 1695 N N . GLY A 1 218 ? -23.266 3.637 23.976 1.00 88.50 218 GLY A N 1
ATOM 1696 C CA . GLY A 1 218 ? -22.477 4.480 24.876 1.00 88.50 218 GLY A CA 1
ATOM 1697 C C . GLY A 1 218 ? -21.052 3.965 25.103 1.00 88.50 218 GLY A C 1
ATOM 1698 O O . GLY A 1 218 ? -20.375 4.414 26.024 1.00 88.50 218 GLY A O 1
ATOM 1699 N N . MET A 1 219 ? -20.576 3.015 24.293 1.00 90.44 219 MET A N 1
ATOM 1700 C CA . MET A 1 219 ? -19.224 2.471 24.415 1.00 90.44 219 MET A CA 1
ATOM 1701 C C . MET A 1 219 ? -18.204 3.342 23.686 1.00 90.44 219 MET A C 1
ATOM 1703 O O . MET A 1 219 ? -18.452 3.833 22.584 1.00 90.44 219 MET A O 1
ATOM 1707 N N . PHE A 1 220 ? -17.011 3.478 24.262 1.00 91.69 220 PHE A N 1
ATOM 1708 C CA . PHE A 1 220 ? -15.909 4.157 23.587 1.00 91.69 220 PHE A CA 1
ATOM 1709 C C . PHE A 1 220 ? -15.287 3.267 22.514 1.00 91.69 220 PHE A C 1
ATOM 1711 O O . PHE A 1 220 ? -14.908 2.128 22.771 1.00 91.69 220 PHE A O 1
ATOM 1718 N N . ASN A 1 221 ? -15.101 3.820 21.325 1.00 92.06 221 ASN A N 1
ATOM 1719 C CA . ASN A 1 221 ? -14.243 3.301 20.279 1.00 92.06 221 ASN A CA 1
ATOM 172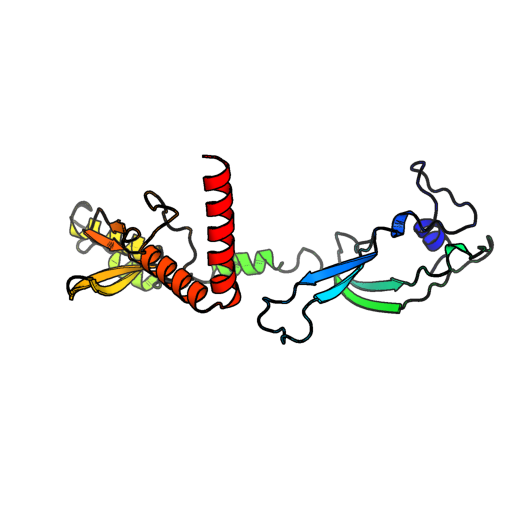0 C C . ASN A 1 221 ? -12.877 3.995 20.351 1.00 92.06 221 ASN A C 1
ATOM 1722 O O . ASN A 1 221 ? -12.743 5.192 20.089 1.00 92.06 221 ASN A O 1
ATOM 1726 N N . LEU A 1 222 ? -11.851 3.213 20.684 1.00 93.06 222 LEU A N 1
ATOM 1727 C CA . LEU A 1 222 ? -10.487 3.686 20.928 1.00 93.06 222 LEU A CA 1
ATOM 1728 C C . LEU A 1 222 ? -9.567 3.535 19.716 1.00 93.06 222 LEU A C 1
ATOM 1730 O O . LEU A 1 222 ? -8.388 3.864 19.805 1.00 93.06 222 LEU A O 1
ATOM 1734 N N . SER A 1 223 ? -10.073 3.041 18.585 1.00 92.00 223 SER A N 1
ATOM 1735 C CA . SER A 1 223 ? -9.249 2.674 17.424 1.00 92.00 223 SER A CA 1
ATOM 1736 C C . SER A 1 223 ? -8.393 3.838 16.918 1.00 92.00 223 SER A C 1
ATOM 1738 O O . SER A 1 223 ? -7.191 3.680 16.713 1.00 92.00 223 SER A O 1
ATOM 1740 N N . TYR A 1 224 ? -8.991 5.024 16.769 1.00 91.56 224 TYR A N 1
ATOM 1741 C CA . TYR A 1 224 ? -8.285 6.216 16.295 1.00 91.56 224 TYR A CA 1
ATOM 1742 C C . TYR A 1 224 ? -7.320 6.776 17.340 1.00 91.56 224 TYR A C 1
ATOM 1744 O O . TYR A 1 224 ? -6.187 7.114 17.004 1.00 91.56 224 TYR A O 1
ATOM 1752 N N . SER A 1 225 ? -7.729 6.808 18.611 1.00 92.25 225 SER A N 1
ATOM 1753 C CA . SER A 1 225 ? -6.856 7.209 19.719 1.00 92.25 225 SER A CA 1
ATOM 1754 C C . SER A 1 225 ? -5.614 6.314 19.817 1.00 92.25 225 SER A C 1
ATOM 1756 O O . SER A 1 225 ? -4.487 6.800 19.925 1.00 92.25 225 SER A O 1
ATOM 1758 N N . ALA A 1 226 ? -5.794 4.998 19.704 1.00 92.00 226 ALA A N 1
ATOM 1759 C CA . ALA A 1 226 ? -4.708 4.027 19.706 1.00 92.00 226 ALA A CA 1
ATOM 1760 C C . ALA A 1 226 ? -3.797 4.176 18.477 1.00 92.00 226 ALA A C 1
ATOM 1762 O O . ALA A 1 226 ? -2.576 4.177 18.627 1.00 92.00 226 ALA A O 1
ATOM 1763 N N . ALA A 1 227 ? -4.366 4.360 17.280 1.00 91.75 227 ALA A N 1
ATOM 1764 C CA . ALA A 1 227 ? -3.596 4.593 16.058 1.00 91.75 227 ALA A CA 1
ATOM 1765 C C . ALA A 1 227 ? -2.760 5.881 16.139 1.00 91.75 227 ALA A C 1
ATOM 1767 O O . ALA A 1 227 ? -1.582 5.878 15.780 1.00 91.75 227 ALA A O 1
ATOM 1768 N N . TRP A 1 228 ? -3.334 6.966 16.666 1.00 92.81 228 TRP A N 1
ATOM 1769 C CA . TRP A 1 228 ? -2.622 8.228 16.869 1.00 92.81 228 TRP A CA 1
ATOM 1770 C C . TRP A 1 228 ? -1.484 8.082 17.882 1.00 92.81 228 TRP A C 1
ATOM 1772 O O . TRP A 1 228 ? -0.364 8.515 17.616 1.00 92.81 228 TRP A O 1
ATOM 1782 N N . ASN A 1 229 ? -1.732 7.412 19.012 1.00 92.44 229 ASN A N 1
ATOM 1783 C CA . ASN A 1 229 ? -0.701 7.159 20.020 1.00 92.44 229 ASN A CA 1
ATOM 1784 C C . ASN A 1 229 ? 0.424 6.266 19.483 1.00 92.44 229 ASN A C 1
ATOM 1786 O O . ASN A 1 229 ? 1.594 6.535 19.749 1.00 92.44 229 ASN A O 1
ATOM 1790 N N . LEU A 1 230 ? 0.100 5.246 18.686 1.00 92.94 230 LEU A N 1
ATOM 1791 C CA . LEU A 1 230 ?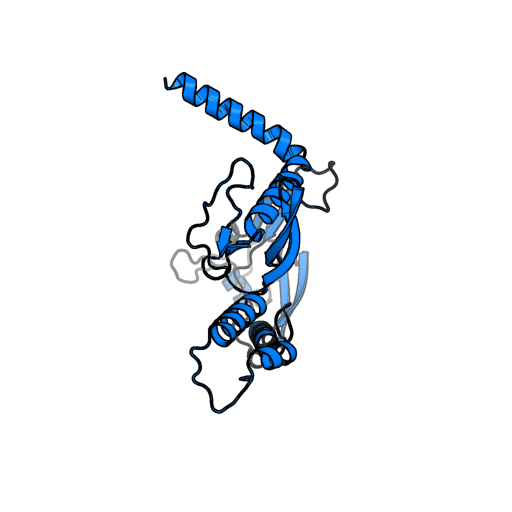 1.100 4.427 18.001 1.00 92.94 230 LEU A CA 1
ATOM 1792 C C . LEU A 1 230 ? 1.950 5.276 17.048 1.00 92.94 230 LEU A C 1
ATOM 1794 O O . LEU A 1 230 ? 3.176 5.219 17.115 1.00 92.94 230 LEU A O 1
ATOM 1798 N N . GLY A 1 231 ? 1.314 6.101 16.211 1.00 92.38 231 GLY A N 1
ATOM 1799 C CA . GLY A 1 231 ? 2.008 7.019 15.307 1.00 92.38 231 GLY A CA 1
ATOM 1800 C C . GLY A 1 231 ? 2.920 7.992 16.055 1.00 92.38 231 GLY A C 1
ATOM 1801 O O . GLY A 1 231 ? 4.072 8.171 15.671 1.00 92.38 231 GLY A O 1
ATOM 1802 N N . ARG A 1 232 ? 2.451 8.553 17.176 1.00 92.12 232 ARG A N 1
ATOM 1803 C CA . ARG A 1 232 ? 3.255 9.409 18.057 1.00 92.12 232 ARG A CA 1
ATOM 1804 C C . ARG A 1 232 ? 4.459 8.664 18.634 1.00 92.12 232 ARG A C 1
ATOM 1806 O O . ARG A 1 232 ? 5.555 9.212 18.625 1.00 92.12 232 ARG A O 1
ATOM 1813 N N . THR A 1 233 ? 4.281 7.438 19.118 1.00 94.25 233 THR A N 1
ATOM 1814 C CA . THR A 1 233 ? 5.378 6.623 19.663 1.00 94.25 233 THR A CA 1
ATOM 1815 C C . THR A 1 233 ? 6.416 6.294 18.592 1.00 94.25 233 THR A C 1
ATOM 1817 O O . THR A 1 233 ? 7.608 6.464 18.837 1.00 94.25 233 THR A O 1
ATOM 1820 N N . LEU A 1 234 ? 5.983 5.903 17.390 1.00 94.25 234 LEU A N 1
ATOM 1821 C CA . LEU A 1 234 ? 6.877 5.662 16.250 1.00 94.25 234 LEU A CA 1
ATOM 1822 C C . LEU A 1 234 ? 7.635 6.932 15.850 1.00 94.25 234 LEU A C 1
ATOM 1824 O O . LEU A 1 234 ? 8.842 6.893 15.631 1.00 94.25 234 LEU A O 1
ATOM 1828 N N . ALA A 1 235 ? 6.941 8.069 15.821 1.00 92.00 235 ALA A N 1
ATOM 1829 C CA . ALA A 1 235 ? 7.532 9.361 15.508 1.00 92.00 235 ALA A CA 1
ATOM 1830 C C . ALA A 1 235 ? 8.569 9.800 16.555 1.00 92.00 235 ALA A C 1
ATOM 1832 O O . ALA A 1 235 ? 9.598 10.357 16.191 1.00 92.00 235 ALA A O 1
ATOM 1833 N N . ILE A 1 236 ? 8.326 9.538 17.845 1.00 92.31 236 ILE A N 1
ATOM 1834 C CA . ILE A 1 236 ? 9.287 9.806 18.928 1.00 92.31 236 ILE A CA 1
ATOM 1835 C C . ILE A 1 236 ? 10.496 8.866 18.844 1.00 92.31 236 ILE A C 1
ATOM 1837 O O . ILE A 1 236 ? 11.615 9.290 19.125 1.00 92.31 236 ILE A O 1
ATOM 1841 N N . ALA A 1 237 ? 10.286 7.607 18.454 1.00 93.12 237 ALA A N 1
ATOM 1842 C CA . ALA A 1 237 ? 11.363 6.635 18.289 1.00 93.12 237 ALA A CA 1
ATOM 1843 C C . ALA A 1 237 ? 12.298 6.973 17.109 1.00 93.12 237 ALA A C 1
ATOM 1845 O O . ALA A 1 237 ? 13.470 6.593 17.125 1.00 93.12 237 ALA A O 1
ATOM 1846 N N . ASP A 1 238 ? 11.816 7.710 16.104 1.00 92.75 238 ASP A N 1
ATOM 1847 C CA . ASP A 1 238 ? 12.614 8.157 14.961 1.00 92.75 238 ASP A CA 1
ATOM 1848 C C . ASP A 1 238 ? 13.428 9.431 15.283 1.00 92.75 238 ASP A C 1
ATOM 1850 O O . ASP A 1 238 ? 12.917 10.552 15.400 1.00 92.75 238 ASP A O 1
ATOM 1854 N N . ARG A 1 239 ? 14.755 9.274 15.369 1.00 88.50 239 ARG A N 1
ATOM 1855 C CA . ARG A 1 239 ? 15.701 10.376 15.614 1.00 88.50 239 ARG A CA 1
ATOM 1856 C C . ARG A 1 239 ? 15.713 11.425 14.495 1.00 88.50 239 ARG A C 1
ATOM 1858 O O . ARG A 1 239 ? 15.880 12.621 14.753 1.00 88.50 239 ARG A O 1
ATOM 1865 N N . ALA A 1 240 ? 15.590 11.004 13.242 1.00 87.69 240 ALA A N 1
ATOM 1866 C CA . ALA A 1 240 ? 15.604 11.922 12.109 1.00 87.69 240 ALA A CA 1
ATOM 1867 C C . ALA A 1 240 ? 14.323 12.764 12.088 1.00 87.69 240 ALA A C 1
ATOM 1869 O O . ALA A 1 240 ? 14.383 13.981 11.883 1.00 87.69 240 ALA A O 1
ATOM 1870 N N . PHE A 1 241 ? 13.180 12.148 12.393 1.00 89.81 241 PHE A N 1
ATOM 1871 C CA . PHE A 1 241 ? 11.910 12.854 12.542 1.00 89.81 241 PHE A CA 1
ATOM 1872 C C . PHE A 1 241 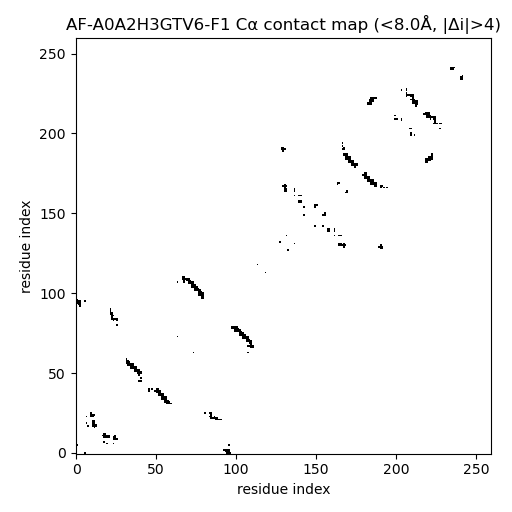? 11.944 13.849 13.710 1.00 89.81 241 PHE A C 1
ATOM 1874 O O . PHE A 1 241 ? 11.672 15.039 13.524 1.00 89.81 241 PHE A O 1
ATOM 1881 N N . THR A 1 242 ? 12.346 13.399 14.903 1.00 92.06 242 THR A N 1
ATOM 1882 C CA . THR A 1 242 ? 12.398 14.237 16.118 1.00 92.06 242 THR A CA 1
ATOM 1883 C C . THR A 1 242 ? 13.376 15.405 16.019 1.00 92.06 242 THR A C 1
ATOM 1885 O O . THR A 1 242 ? 13.133 16.440 16.632 1.00 92.06 242 THR A O 1
ATOM 1888 N N . THR A 1 243 ? 14.449 15.300 15.230 1.00 91.38 243 THR A N 1
ATOM 1889 C CA . THR A 1 243 ? 15.374 16.424 14.973 1.00 91.38 243 THR A CA 1
ATOM 1890 C C . THR A 1 243 ? 14.872 17.375 13.886 1.00 91.38 243 THR A C 1
ATOM 1892 O O . THR A 1 243 ? 15.096 18.586 13.964 1.00 91.38 243 THR A O 1
ATOM 1895 N N . SER A 1 244 ? 14.170 16.857 12.878 1.00 94.00 244 SER A N 1
ATOM 1896 C CA . SER A 1 244 ? 13.642 17.656 11.768 1.00 94.00 244 SER A CA 1
ATOM 1897 C C . SER A 1 244 ? 12.393 18.450 12.153 1.00 94.00 244 SER A C 1
ATOM 1899 O O . SER A 1 244 ? 12.227 19.585 11.703 1.00 94.00 244 SER A O 1
ATOM 1901 N N . LEU A 1 245 ? 11.537 17.908 13.024 1.00 92.75 245 LEU A N 1
ATOM 1902 C CA . LEU A 1 245 ? 10.282 18.550 13.421 1.00 92.75 245 LEU A CA 1
ATOM 1903 C C . LEU A 1 245 ? 10.482 19.904 14.145 1.00 92.75 245 LEU A C 1
ATOM 1905 O O . LEU A 1 245 ? 9.840 20.876 13.742 1.00 92.75 245 LEU A O 1
ATOM 1909 N N . PRO A 1 246 ? 11.379 20.056 15.144 1.00 94.25 246 PRO A N 1
ATOM 1910 C CA . PRO A 1 246 ? 11.681 21.356 15.746 1.00 94.25 246 PRO A CA 1
ATOM 1911 C C . PRO A 1 246 ? 12.283 22.349 14.750 1.00 94.25 246 PRO A C 1
ATOM 1913 O O . PRO A 1 246 ? 11.931 23.524 14.784 1.00 94.25 246 PRO A O 1
ATOM 1916 N N . ARG A 1 247 ? 13.139 21.889 13.824 1.00 94.81 247 ARG A N 1
ATOM 1917 C CA . ARG A 1 247 ? 13.703 22.742 12.762 1.00 94.81 247 ARG A CA 1
ATOM 1918 C C . ARG A 1 247 ? 12.608 23.294 11.853 1.00 94.81 247 ARG A C 1
ATOM 1920 O O . ARG A 1 247 ? 12.615 24.483 11.545 1.00 94.81 247 ARG A O 1
ATOM 1927 N N . LEU A 1 248 ? 11.657 22.450 11.453 1.00 94.81 248 LEU A N 1
ATOM 1928 C CA . LEU A 1 248 ? 10.486 22.869 10.683 1.00 94.81 248 LEU A CA 1
ATOM 1929 C C . LEU A 1 248 ? 9.650 23.887 11.465 1.00 94.81 248 LEU A C 1
ATOM 1931 O O . LEU A 1 248 ?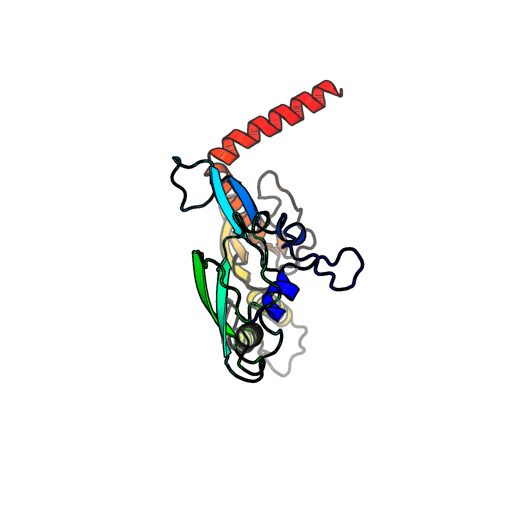 9.334 24.949 10.936 1.00 94.81 248 LEU A O 1
ATOM 1935 N N . ARG A 1 249 ? 9.341 23.597 12.735 1.00 94.12 249 ARG A N 1
ATOM 1936 C CA . ARG A 1 249 ? 8.586 24.515 13.604 1.00 94.12 249 ARG A CA 1
ATOM 1937 C C . ARG A 1 249 ? 9.293 25.860 13.766 1.00 94.12 249 ARG A C 1
ATOM 1939 O O . ARG A 1 249 ? 8.627 26.884 13.699 1.00 94.12 249 ARG A O 1
ATOM 1946 N N . GLY A 1 250 ? 10.618 25.865 13.907 1.00 95.94 250 GLY A N 1
ATOM 1947 C CA . GLY A 1 250 ? 11.428 27.083 13.971 1.00 95.94 250 GLY A CA 1
ATOM 1948 C C . GLY A 1 250 ? 11.352 27.910 12.688 1.00 95.94 250 GLY A C 1
ATOM 1949 O O . GLY A 1 250 ? 11.125 29.113 12.757 1.00 95.94 250 GLY A O 1
ATOM 1950 N N . LYS A 1 251 ? 11.450 27.271 11.512 1.00 96.00 251 LYS A N 1
ATOM 1951 C CA . LYS A 1 251 ? 11.290 27.959 10.217 1.00 96.00 251 LYS A CA 1
ATOM 1952 C C . LYS A 1 251 ? 9.896 28.562 10.046 1.00 96.00 251 LYS A C 1
ATOM 1954 O O . LYS A 1 251 ? 9.784 29.699 9.606 1.00 96.00 251 LYS A O 1
ATOM 1959 N N . ILE A 1 252 ? 8.849 27.814 10.403 1.00 96.00 252 ILE A N 1
ATOM 1960 C CA . ILE A 1 252 ? 7.462 28.302 10.345 1.00 96.00 252 ILE A CA 1
ATOM 1961 C C . ILE A 1 252 ? 7.276 29.483 11.301 1.00 96.00 252 ILE A C 1
ATOM 1963 O O . ILE A 1 252 ? 6.670 30.478 10.920 1.00 96.00 252 ILE A O 1
ATOM 1967 N N . HIS A 1 253 ? 7.810 29.389 12.521 1.00 95.38 253 HIS A N 1
ATOM 1968 C CA . HIS A 1 253 ? 7.714 30.459 13.508 1.00 95.38 253 HIS A CA 1
ATOM 1969 C C . HIS A 1 253 ? 8.440 31.729 13.051 1.00 95.38 253 HIS A C 1
ATOM 1971 O O . HIS A 1 253 ? 7.832 32.791 13.070 1.00 95.38 253 HIS A O 1
ATOM 1977 N N . SER A 1 254 ? 9.682 31.612 12.564 1.00 95.25 254 SER A N 1
ATOM 1978 C CA . SER A 1 254 ? 10.432 32.744 11.995 1.00 95.25 254 SER A CA 1
ATOM 1979 C C . SER A 1 254 ? 9.649 33.407 10.866 1.00 95.25 254 SER A C 1
ATOM 1981 O O . SER A 1 254 ? 9.384 34.597 10.927 1.00 95.25 254 SER A O 1
ATOM 1983 N N . ALA A 1 255 ? 9.169 32.622 9.897 1.00 95.12 255 ALA A N 1
ATOM 1984 C CA . ALA A 1 255 ? 8.405 33.150 8.770 1.00 95.12 255 ALA A CA 1
ATOM 1985 C C . ALA A 1 255 ? 7.071 33.800 9.179 1.00 95.12 255 ALA A C 1
ATOM 1987 O O . ALA A 1 255 ? 6.566 34.657 8.459 1.00 95.12 255 ALA A O 1
ATOM 1988 N N . ALA A 1 256 ? 6.465 33.371 10.289 1.00 95.06 256 ALA A N 1
ATOM 1989 C CA . ALA A 1 256 ? 5.256 33.989 10.824 1.00 95.06 256 ALA A CA 1
ATOM 1990 C C . ALA A 1 256 ? 5.559 35.319 11.526 1.00 95.06 256 ALA A C 1
ATOM 1992 O O . ALA A 1 256 ? 4.797 36.263 11.353 1.00 95.06 256 ALA A O 1
ATOM 1993 N N . VAL A 1 257 ? 6.667 35.398 12.272 1.00 95.62 257 VAL A N 1
ATOM 1994 C CA . VAL A 1 257 ? 7.141 36.642 12.900 1.00 95.62 257 VAL A CA 1
ATOM 1995 C C . VAL A 1 257 ? 7.543 37.664 11.838 1.00 95.62 257 VAL A C 1
ATOM 1997 O O . VAL A 1 257 ? 7.147 38.812 11.944 1.00 95.62 257 VAL A O 1
ATOM 2000 N N . ASP A 1 258 ? 8.233 37.243 10.776 1.00 91.50 258 ASP A N 1
ATOM 2001 C CA . ASP A 1 258 ? 8.655 38.130 9.679 1.00 91.50 258 ASP A CA 1
ATOM 2002 C C . ASP A 1 258 ? 7.475 38.709 8.868 1.00 91.50 258 ASP A C 1
ATOM 2004 O O . ASP A 1 258 ? 7.647 39.655 8.101 1.00 91.50 258 ASP A O 1
ATOM 2008 N N . ARG A 1 259 ? 6.280 38.114 8.983 1.00 86.25 259 ARG A N 1
ATOM 2009 C CA . ARG A 1 259 ? 5.046 38.554 8.305 1.00 86.25 259 ARG A CA 1
ATOM 2010 C C . ARG A 1 259 ? 4.132 39.414 9.182 1.00 86.25 259 ARG A C 1
ATOM 2012 O O . ARG A 1 259 ? 3.151 39.931 8.646 1.00 86.25 259 ARG A O 1
ATOM 2019 N N . ALA A 1 260 ? 4.388 39.478 10.487 1.00 67.38 260 ALA A N 1
ATOM 2020 C CA . ALA A 1 260 ? 3.611 40.256 11.449 1.00 67.38 260 ALA A CA 1
ATOM 2021 C C . ALA A 1 260 ? 4.178 41.675 11.571 1.00 67.38 260 ALA A C 1
ATOM 2023 O O . ALA A 1 260 ? 3.354 42.604 11.713 1.00 67.38 260 ALA A O 1
#

Organism: NCBI:txid327505

Foldseek 3Di:
DFVVVVQVQFADCPVVDGHGPQAGHCPVQPPFKDKDWDQPVPDPPDDPPPRTDIDIGGHDPDDPDPADPAKDKDKDFDFDPPCSRVDRHDPPDGDDDTDGPDIDIDIDHGPPPCDPVNVVVVCVVPPDWPFPDPVVLVVLQDDPDPPDDCPDLSSVVSVVVSVLRSQQWDWDWDQDPVRDTDIAIEHDPRGDDDDPCPPADPDDDQLPSRFDQDPSPRHTYSHSSVVVVVVVVVQVVDPVNVVVVVVVVVVVVVVVVVVD

pLDDT: mean 84.01, std 10.62, range [50.41, 96.0]

Mean predicted aligned error: 13.68 Å

Sequence (260 aa):
MPTELFQDLFADYTSGHKNWSGTPDLRRYSYMAHVREVHGGFMASTTQEKAQIQYGVVVSLRTAPPVVDRETRMISHLVSLEGLDKLQTNANAKLATLNSLHAWHWKCTPPERTSFVDAVAALGKTVQPLRVPDQDLQAFSQPDDPGKSDDSPLAASNRWLVEKLKSGYTLLPHTTITGEKVMALFRRPLCPGIPDNQGVKPWSLFGTDLQVLDAATGMFNLSYSAAWNLGRTLAIADRAFTTSLPRLRGKIHSAAVDRA

Nearest PDB structures (foldseek):
  7mby-assembly1_R  TM=3.820E-01  e=1.077E+00  Homo sapiens
  7ezk-assembly1_D  TM=4.056E-01  e=1.750E+00  Homo sapiens
  7f8x-assembly1_A  TM=3.673E-01  e=1.750E+00  Homo sapiens
  9bkk-assembly1_R  TM=3.606E-01  e=1.859E+00  Homo sapiens

Solvent-accessible surface area (backbone atoms only — not comparable to full-atom values): 16112 Å² total; per-residue (Å²): 87,53,34,68,60,52,47,68,72,19,33,44,52,92,84,79,48,89,41,78,84,57,49,49,46,58,78,87,55,66,85,33,53,48,77,46,80,39,78,40,83,81,49,98,83,57,65,87,87,55,59,67,44,73,41,83,45,76,61,71,97,69,74,75,77,95,71,46,95,51,76,38,82,46,74,52,69,45,63,65,69,80,69,42,72,74,41,81,60,63,92,85,52,71,63,45,86,77,56,66,79,45,72,51,78,50,73,49,66,32,84,89,50,88,40,73,67,54,53,54,53,48,43,67,74,73,49,80,67,77,47,72,54,70,74,67,46,48,70,58,68,55,71,97,51,94,86,60,75,85,79,42,73,64,53,52,50,34,53,52,49,47,52,41,31,72,61,22,37,43,81,43,85,41,67,47,97,88,66,50,82,43,67,24,38,37,51,54,97,76,31,71,74,84,73,89,61,82,92,60,71,95,70,74,94,82,26,66,89,43,48,43,70,40,88,91,77,71,36,41,30,39,39,55,19,51,52,46,48,49,52,50,52,53,44,65,70,31,65,70,53,56,58,46,51,58,54,51,51,50,53,53,48,51,58,50,61,80,70,108

Radius of gyration: 31.78 Å; Cα contacts (8 Å, |Δi|>4): 262; chains: 1; bounding box: 74×60×85 Å

Secondary structure (DSSP, 8-state):
-BHHHHHHHHSB-TTSS-B--SS---GGGTTSEEEEEEE-TTSTT--TT-SEEEEEEE--S-PPPS--SS-EEEEEEEE--TTSTT----TT-SB----EEEEEEEEEPPTTS--HHHHHHHHHHHS--SSS-HHHHHHTTS-S-TTS-TT-HHHHHHHHHHHHHHTTEEEEEEE-TTS-EEEEEEE-TT--S----TT--S--SSSGGGPEEPTTT--EE-HHHHHHHHHHHHHHH-HHHHHHHHHHHHHHHHHHHTT-